Protein AF-A0A1Y5S4L2-F1 (afdb_monomer)

Radius of gyration: 21.43 Å; Cα contacts (8 Å, |Δi|>4): 230; chains: 1; bounding box: 66×27×71 Å

Mean predicted aligned error: 9.21 Å

Sequence (184 aa):
MKKPLRGAPRDKVRDGGRFDPDRAIRTWEQDGIAYFKVAEVSLPVTSSAAALERAARAAGRDVEAEAYYAWDLGAESSTAWWFGWGGFDLEEEIVAHAVRGLKPVREKLAAFDPKDNDVGCDSVEEYLDLLVAAHDTELSAADLKRGFRDWVNALSPEIRHILERDLASWYRRAANTAPDRGGR

Structure (mmCIF, N/CA/C/O backbone):
data_AF-A0A1Y5S4L2-F1
#
_entry.id   AF-A0A1Y5S4L2-F1
#
loop_
_atom_site.group_PDB
_atom_site.id
_atom_site.type_symbol
_atom_site.label_atom_id
_atom_site.label_alt_id
_atom_site.label_comp_id
_atom_site.label_asym_id
_atom_site.label_entity_id
_atom_site.label_seq_id
_atom_site.pdbx_PDB_ins_code
_atom_site.Cartn_x
_atom_site.Cartn_y
_atom_site.Cartn_z
_atom_site.occupancy
_atom_site.B_iso_or_equiv
_atom_site.auth_seq_id
_atom_site.auth_comp_id
_atom_site.auth_asym_id
_atom_site.auth_atom_id
_atom_site.pdbx_PDB_model_num
ATOM 1 N N . MET A 1 1 ? 41.155 15.997 42.388 1.00 46.19 1 MET A N 1
ATOM 2 C CA . MET A 1 1 ? 40.715 14.754 41.713 1.00 46.19 1 MET A CA 1
ATOM 3 C C . MET A 1 1 ? 39.234 14.875 41.366 1.00 46.19 1 MET A C 1
ATOM 5 O O . MET A 1 1 ? 38.423 15.014 42.273 1.00 46.19 1 MET A O 1
ATOM 9 N N . LYS A 1 2 ? 38.888 14.937 40.072 1.00 41.84 2 LYS A N 1
ATOM 10 C CA . LYS A 1 2 ? 37.510 15.116 39.577 1.00 41.84 2 LYS A CA 1
ATOM 11 C C . LYS A 1 2 ? 36.803 13.753 39.516 1.00 41.84 2 LYS A C 1
ATOM 13 O O . LYS A 1 2 ? 37.331 12.832 38.902 1.00 41.84 2 LYS A O 1
ATOM 18 N N . LYS A 1 3 ? 35.636 13.621 40.157 1.00 40.69 3 LYS A N 1
ATOM 19 C CA . LYS A 1 3 ? 34.765 12.436 40.040 1.00 40.69 3 LYS A CA 1
ATOM 20 C C . LYS A 1 3 ? 34.210 12.350 38.607 1.00 40.69 3 LYS A C 1
ATOM 22 O O . LYS A 1 3 ? 33.736 13.375 38.117 1.00 40.69 3 LYS A O 1
ATOM 27 N N . PRO A 1 4 ? 34.226 11.182 37.943 1.00 43.88 4 PRO A N 1
ATOM 28 C CA . PRO A 1 4 ? 33.555 11.030 36.661 1.00 43.88 4 PRO A CA 1
ATOM 29 C C . PRO A 1 4 ? 32.035 11.035 36.869 1.00 43.88 4 PRO A C 1
ATOM 31 O O . PRO A 1 4 ? 31.512 10.423 37.805 1.00 43.88 4 PRO A O 1
ATOM 34 N N . LEU A 1 5 ? 31.341 11.769 36.000 1.00 42.41 5 LEU A N 1
ATOM 35 C CA . LEU A 1 5 ? 29.884 11.818 35.924 1.00 42.41 5 LEU A CA 1
ATOM 36 C C . LEU A 1 5 ? 29.350 10.414 35.615 1.00 42.41 5 LEU A C 1
ATOM 38 O O . LEU A 1 5 ? 29.790 9.769 34.664 1.00 42.41 5 LEU A O 1
ATOM 42 N N . ARG A 1 6 ? 28.409 9.943 36.442 1.00 44.12 6 ARG A N 1
ATOM 43 C CA . ARG A 1 6 ? 27.640 8.720 36.190 1.00 44.12 6 ARG A CA 1
ATOM 44 C C . ARG A 1 6 ? 26.933 8.880 34.847 1.00 44.12 6 ARG A C 1
ATOM 46 O O . ARG A 1 6 ? 26.097 9.768 34.703 1.00 44.12 6 ARG A O 1
ATOM 53 N N . GLY A 1 7 ? 27.296 8.038 33.882 1.00 37.28 7 GLY A N 1
ATOM 54 C CA . GLY A 1 7 ? 26.586 7.936 32.615 1.00 37.28 7 GLY A CA 1
ATOM 55 C C . GLY A 1 7 ? 25.111 7.648 32.873 1.00 37.28 7 GLY A C 1
ATOM 56 O O . GLY A 1 7 ? 24.778 6.801 33.705 1.00 37.28 7 GLY A O 1
ATOM 57 N N . ALA A 1 8 ? 24.246 8.388 32.181 1.00 36.22 8 ALA A N 1
ATOM 58 C CA . ALA A 1 8 ? 22.824 8.098 32.121 1.00 36.22 8 ALA A CA 1
ATOM 59 C C . ALA A 1 8 ? 22.617 6.627 31.712 1.00 36.22 8 ALA A C 1
ATOM 61 O O . ALA A 1 8 ? 23.412 6.101 30.920 1.00 36.22 8 ALA A O 1
ATOM 62 N N . PRO A 1 9 ? 21.588 5.945 32.241 1.00 38.22 9 PRO A N 1
ATOM 63 C CA . PRO A 1 9 ? 21.253 4.609 31.783 1.00 38.22 9 PRO A CA 1
ATOM 64 C C . PRO A 1 9 ? 20.954 4.694 30.285 1.00 38.22 9 PRO A C 1
ATOM 66 O O . PRO A 1 9 ? 19.990 5.323 29.864 1.00 38.22 9 PRO A O 1
ATOM 69 N N . ARG A 1 10 ? 21.832 4.097 29.472 1.00 41.88 10 ARG A N 1
ATOM 70 C CA . ARG A 1 10 ? 21.508 3.771 28.088 1.00 41.88 10 ARG A CA 1
ATOM 71 C C . ARG A 1 10 ? 20.358 2.786 28.173 1.00 41.88 10 ARG A C 1
ATOM 73 O O . ARG A 1 10 ? 20.576 1.645 28.588 1.00 41.88 10 ARG A O 1
ATOM 80 N N . ASP A 1 11 ? 19.158 3.250 27.848 1.00 38.53 11 ASP A N 1
ATOM 81 C CA . ASP A 1 11 ? 18.028 2.369 27.620 1.00 38.53 11 ASP A CA 1
ATOM 82 C C . ASP A 1 11 ? 18.496 1.283 26.662 1.00 38.53 11 ASP A C 1
ATOM 84 O O . ASP A 1 11 ? 18.944 1.538 25.541 1.00 38.53 11 ASP A O 1
ATOM 88 N N . LYS A 1 12 ? 18.494 0.053 27.170 1.00 37.62 12 LYS A N 1
ATOM 89 C CA . LYS A 1 12 ? 18.729 -1.127 26.360 1.00 37.62 12 LYS A CA 1
ATOM 90 C C . LYS A 1 12 ? 17.569 -1.170 25.379 1.00 37.62 12 LYS A C 1
ATOM 92 O O . LYS A 1 12 ? 16.475 -1.587 25.754 1.00 37.62 12 LYS A O 1
ATOM 97 N N . VAL A 1 13 ? 17.815 -0.706 24.156 1.00 41.62 13 VAL A N 1
ATOM 98 C CA . VAL A 1 13 ? 16.984 -0.992 22.988 1.00 41.62 13 VAL A CA 1
ATOM 99 C C . VAL A 1 13 ? 16.831 -2.508 22.980 1.00 41.62 13 VAL A C 1
ATOM 101 O O . VAL A 1 13 ? 17.786 -3.237 22.715 1.00 41.62 13 VAL A O 1
ATOM 104 N N . ARG A 1 14 ? 15.673 -2.984 23.450 1.00 44.00 14 ARG A N 1
ATOM 105 C CA . ARG A 1 14 ? 15.331 -4.401 23.423 1.00 44.00 14 ARG A CA 1
ATOM 106 C C . ARG A 1 14 ? 15.427 -4.830 21.971 1.00 44.00 14 ARG A C 1
ATOM 108 O O . ARG A 1 14 ? 14.897 -4.153 21.096 1.00 44.00 14 ARG A O 1
ATOM 115 N N . ASP A 1 15 ? 16.125 -5.931 21.767 1.00 43.47 15 ASP A N 1
ATOM 116 C CA . ASP A 1 15 ? 16.366 -6.552 20.478 1.00 43.47 15 ASP A CA 1
ATOM 117 C C . ASP A 1 15 ? 15.030 -6.800 19.754 1.00 43.47 15 ASP A C 1
ATOM 119 O O . ASP A 1 15 ? 14.279 -7.721 20.072 1.00 43.47 15 ASP A O 1
ATOM 123 N N . GLY A 1 16 ? 14.672 -5.855 18.883 1.00 44.97 16 GLY A N 1
ATOM 124 C CA . GLY A 1 16 ? 14.476 -6.120 17.466 1.00 44.97 16 GLY A CA 1
ATOM 125 C C . GLY A 1 16 ? 13.492 -7.225 17.115 1.00 44.97 16 GLY A C 1
ATOM 126 O O . GLY A 1 16 ? 13.836 -8.110 16.336 1.00 44.97 16 GLY A O 1
ATOM 127 N N . GLY A 1 17 ? 12.256 -7.167 17.616 1.00 55.75 17 GLY A N 1
ATOM 128 C CA . GLY A 1 17 ? 11.158 -7.831 16.917 1.00 55.75 17 GLY A CA 1
ATOM 129 C C . GLY A 1 17 ? 11.083 -7.237 15.513 1.00 55.75 17 GLY A C 1
ATOM 130 O O . GLY A 1 17 ? 10.535 -6.151 15.353 1.00 55.75 17 GLY A O 1
ATOM 131 N N . ARG A 1 18 ? 11.723 -7.890 14.534 1.00 70.69 18 ARG A N 1
ATOM 132 C CA . ARG A 1 18 ? 11.801 -7.410 13.153 1.00 70.69 18 ARG A CA 1
ATOM 133 C C . ARG A 1 18 ? 10.380 -7.129 12.688 1.00 70.69 18 ARG A C 1
ATOM 135 O O . ARG A 1 18 ? 9.536 -8.023 12.743 1.00 70.69 18 ARG A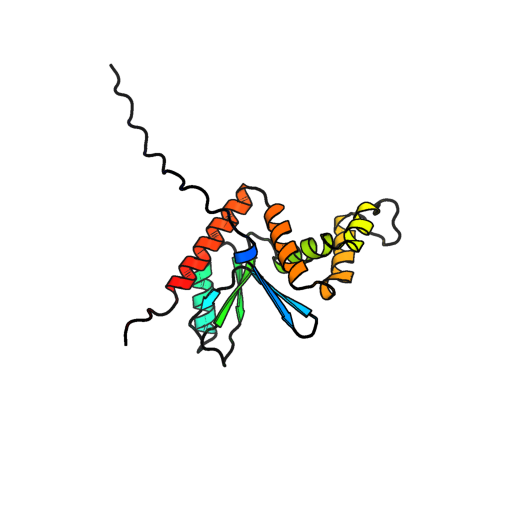 O 1
ATOM 142 N N . PHE A 1 19 ? 10.128 -5.891 12.282 1.00 82.94 19 PHE A N 1
ATOM 143 C CA . PHE A 1 19 ? 8.866 -5.520 11.671 1.00 82.94 19 PHE A CA 1
ATOM 144 C C . PHE A 1 19 ? 8.541 -6.487 10.537 1.00 82.94 19 PHE A C 1
ATOM 146 O O . PHE A 1 19 ? 9.390 -6.769 9.687 1.00 82.94 19 PHE A O 1
ATOM 153 N N . ASP A 1 20 ? 7.324 -7.020 10.576 1.00 88.56 20 ASP A N 1
ATOM 154 C CA . ASP A 1 20 ? 6.799 -7.920 9.564 1.00 88.56 20 ASP A CA 1
ATOM 155 C C . ASP A 1 20 ? 5.693 -7.191 8.787 1.00 88.56 20 ASP A C 1
ATOM 157 O O . ASP A 1 20 ? 4.575 -7.065 9.305 1.00 88.56 20 ASP A O 1
ATOM 161 N N . PRO A 1 21 ? 5.983 -6.702 7.565 1.00 91.06 21 PRO A N 1
ATOM 162 C CA . PRO A 1 21 ? 5.003 -6.017 6.726 1.00 91.06 21 PRO A CA 1
ATOM 163 C C . PRO A 1 21 ? 3.761 -6.872 6.473 1.00 91.06 21 PRO A C 1
ATOM 165 O O . PRO A 1 21 ? 2.652 -6.352 6.394 1.00 91.06 21 PRO A O 1
ATOM 168 N N . ASP A 1 22 ? 3.907 -8.198 6.439 1.00 92.38 22 ASP A N 1
ATOM 169 C CA . ASP A 1 22 ? 2.797 -9.109 6.178 1.00 92.38 22 ASP A CA 1
ATOM 170 C C . ASP A 1 22 ? 1.724 -9.079 7.271 1.00 92.38 22 ASP A C 1
ATOM 172 O O . ASP A 1 22 ? 0.596 -9.503 7.018 1.00 92.38 22 ASP A O 1
ATOM 176 N N . ARG A 1 23 ? 2.058 -8.595 8.473 1.00 93.12 23 ARG A N 1
ATOM 177 C CA . ARG A 1 23 ? 1.099 -8.391 9.567 1.00 93.12 23 ARG A CA 1
ATOM 178 C C . ARG A 1 23 ? 0.401 -7.040 9.506 1.00 93.12 23 ARG A C 1
ATOM 180 O O . ARG A 1 23 ? -0.594 -6.859 10.199 1.00 93.12 23 ARG A O 1
ATOM 187 N N . ALA A 1 24 ? 0.943 -6.094 8.743 1.00 95.00 24 ALA A N 1
ATOM 188 C CA . ALA A 1 24 ? 0.404 -4.748 8.616 1.00 95.00 24 ALA A CA 1
ATOM 189 C C . ALA A 1 24 ? -0.514 -4.577 7.403 1.00 95.00 24 ALA A C 1
ATOM 191 O O . ALA A 1 24 ? -1.155 -3.539 7.294 1.00 95.00 24 ALA A O 1
ATOM 192 N N . ILE A 1 25 ? -0.626 -5.583 6.535 1.00 96.88 25 ILE A N 1
ATOM 193 C CA . ILE A 1 25 ? -1.558 -5.576 5.411 1.00 96.88 25 ILE A CA 1
ATOM 194 C C . ILE A 1 25 ? -2.429 -6.829 5.416 1.00 96.88 25 ILE A C 1
ATOM 196 O O . ILE A 1 25 ? -1.950 -7.953 5.581 1.00 96.88 25 ILE A O 1
ATOM 200 N N . ARG A 1 26 ? -3.722 -6.630 5.185 1.00 96.94 26 ARG A N 1
ATOM 201 C CA . ARG A 1 26 ? -4.656 -7.696 4.835 1.00 96.94 26 ARG A CA 1
ATOM 202 C C . ARG A 1 26 ? -5.004 -7.553 3.365 1.00 96.94 26 ARG A C 1
ATOM 204 O O . ARG A 1 26 ? -5.411 -6.474 2.957 1.00 96.94 26 ARG A O 1
ATOM 211 N N . THR A 1 27 ? -4.895 -8.634 2.604 1.00 97.19 27 THR A N 1
ATOM 212 C CA . THR A 1 27 ? -5.337 -8.699 1.208 1.00 97.19 27 THR A CA 1
ATOM 213 C C . THR A 1 27 ? -6.381 -9.804 1.050 1.00 97.19 27 THR A C 1
ATOM 215 O O . THR A 1 27 ? -6.389 -10.767 1.825 1.00 97.19 27 THR A O 1
ATOM 218 N N . TRP A 1 28 ? -7.304 -9.650 0.106 1.00 97.25 28 TRP A N 1
ATOM 219 C CA . TRP A 1 28 ? -8.298 -10.668 -0.252 1.00 97.25 28 TRP A CA 1
ATOM 220 C C . TRP A 1 28 ? -8.759 -10.474 -1.695 1.00 97.25 28 TRP A C 1
ATOM 222 O O . TRP A 1 28 ? -8.474 -9.448 -2.303 1.00 97.25 28 TRP A O 1
ATOM 232 N N . GLU A 1 29 ? -9.471 -11.459 -2.234 1.00 96.44 29 GLU A N 1
ATOM 233 C CA . GLU A 1 29 ? -10.083 -11.380 -3.560 1.00 96.44 29 GLU A CA 1
ATOM 234 C C . GLU A 1 29 ? -11.595 -11.501 -3.423 1.00 96.44 29 GLU A C 1
ATOM 236 O O . GLU A 1 29 ? -12.097 -12.290 -2.617 1.00 96.44 29 GLU A O 1
ATOM 241 N N . GLN A 1 30 ? -12.317 -10.705 -4.201 1.00 94.88 30 GLN A N 1
ATOM 242 C CA . GLN A 1 30 ? -13.766 -10.747 -4.288 1.00 94.88 30 GLN A CA 1
ATOM 243 C C . GLN A 1 30 ? -14.1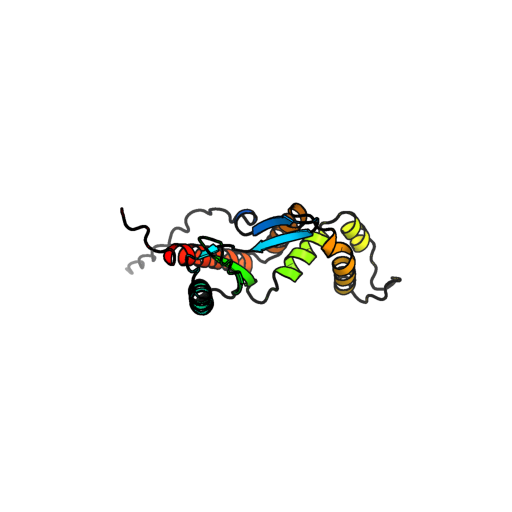75 -10.418 -5.723 1.00 94.88 30 GLN A C 1
ATOM 245 O O . GLN A 1 30 ? -13.707 -9.440 -6.293 1.00 94.88 30 GLN A O 1
ATOM 250 N N . ASP A 1 31 ? -15.017 -11.266 -6.315 1.00 93.62 31 ASP A N 1
ATOM 251 C CA . ASP A 1 31 ? -15.529 -11.094 -7.682 1.00 93.62 31 ASP A CA 1
ATOM 252 C C . ASP A 1 31 ? -14.428 -10.891 -8.746 1.00 93.62 31 ASP A C 1
ATOM 254 O O . ASP A 1 31 ? -14.610 -10.186 -9.733 1.00 93.62 31 ASP A O 1
ATOM 258 N N . GLY A 1 32 ? -13.271 -11.534 -8.545 1.00 91.00 32 GLY A N 1
ATOM 259 C CA . GLY A 1 32 ? -12.114 -11.440 -9.443 1.00 91.00 32 GLY A CA 1
ATOM 260 C C . GLY A 1 32 ? -11.276 -10.169 -9.279 1.00 91.00 32 GLY A C 1
ATOM 261 O O . GLY A 1 32 ? -10.323 -9.991 -10.026 1.00 91.00 32 GLY A O 1
ATOM 262 N N . ILE A 1 33 ? -11.603 -9.316 -8.307 1.00 92.75 33 ILE A N 1
ATOM 263 C CA . ILE A 1 33 ? -10.864 -8.097 -7.980 1.00 92.75 33 ILE A CA 1
ATOM 264 C C . ILE A 1 33 ? -10.107 -8.325 -6.672 1.00 92.75 33 ILE A C 1
ATOM 266 O O . ILE A 1 33 ? -10.662 -8.846 -5.697 1.00 92.75 33 ILE A O 1
ATOM 270 N N . ALA A 1 34 ? -8.832 -7.947 -6.643 1.00 96.19 34 ALA A N 1
ATOM 271 C CA . ALA A 1 34 ? -8.043 -7.977 -5.426 1.00 96.19 34 ALA A CA 1
ATOM 272 C C . ALA A 1 34 ? -8.196 -6.675 -4.635 1.00 96.19 34 ALA A C 1
ATOM 274 O O . ALA A 1 34 ? -8.183 -5.576 -5.181 1.00 96.19 34 ALA A O 1
ATOM 275 N N . TYR A 1 35 ? -8.305 -6.815 -3.320 1.00 95.50 35 TYR A N 1
ATOM 276 C CA . TYR A 1 35 ? -8.491 -5.722 -2.379 1.00 95.50 35 TYR A CA 1
ATOM 277 C C . TYR A 1 35 ? -7.474 -5.817 -1.253 1.00 95.50 35 TYR A C 1
ATOM 279 O O . TYR A 1 35 ? -6.934 -6.892 -0.956 1.00 95.50 35 TYR A O 1
ATOM 287 N N . PHE A 1 36 ? -7.258 -4.699 -0.564 1.00 96.31 36 PHE A N 1
ATOM 288 C CA . PHE A 1 36 ? -6.417 -4.679 0.617 1.00 96.31 36 PHE A CA 1
ATOM 289 C C . PHE A 1 36 ? -6.815 -3.611 1.638 1.00 96.31 36 PHE A C 1
ATOM 291 O O . PHE A 1 36 ? -7.560 -2.679 1.355 1.00 96.31 36 PHE A O 1
ATOM 298 N N . LYS A 1 37 ? -6.305 -3.776 2.860 1.00 95.94 37 LYS A N 1
ATOM 299 C CA . LYS A 1 37 ? -6.351 -2.790 3.943 1.00 95.94 37 LYS A CA 1
ATOM 300 C C . LYS A 1 37 ? -5.010 -2.764 4.657 1.00 95.94 37 LYS A C 1
ATOM 302 O O . LYS A 1 37 ? -4.501 -3.818 5.048 1.00 95.94 37 LYS A O 1
ATOM 307 N N . VAL A 1 38 ? -4.474 -1.569 4.879 1.00 95.31 38 VAL A N 1
ATOM 308 C CA . VAL A 1 38 ? -3.236 -1.358 5.641 1.00 95.31 38 VAL A CA 1
ATOM 309 C C . VAL A 1 38 ? -3.574 -0.941 7.064 1.00 95.31 38 VAL A C 1
ATOM 311 O O . VAL A 1 38 ? -4.418 -0.082 7.286 1.00 95.31 38 VAL A O 1
ATOM 314 N N . ALA A 1 39 ? -2.909 -1.536 8.045 1.00 93.19 39 ALA A N 1
ATOM 315 C CA . ALA A 1 39 ? -3.113 -1.256 9.459 1.00 93.19 39 ALA A CA 1
ATOM 316 C C . ALA A 1 39 ? -4.566 -1.463 9.931 1.00 93.19 39 ALA A C 1
ATOM 318 O O . ALA A 1 39 ? -5.078 -0.689 10.737 1.00 93.19 39 ALA A O 1
ATOM 319 N N . GLU A 1 40 ? -5.256 -2.496 9.437 1.00 93.25 40 GLU A N 1
ATOM 320 C CA . GLU A 1 40 ? -6.650 -2.752 9.825 1.00 93.25 40 GLU A CA 1
ATOM 321 C C . GLU A 1 40 ? -6.781 -2.968 11.344 1.00 93.25 40 GLU A C 1
ATOM 323 O O . GLU A 1 40 ? -6.086 -3.790 11.945 1.00 93.25 40 GLU A O 1
ATOM 328 N N . VAL A 1 41 ? -7.716 -2.245 11.963 1.00 89.19 41 VAL A N 1
ATOM 329 C CA . VAL A 1 41 ? -8.134 -2.42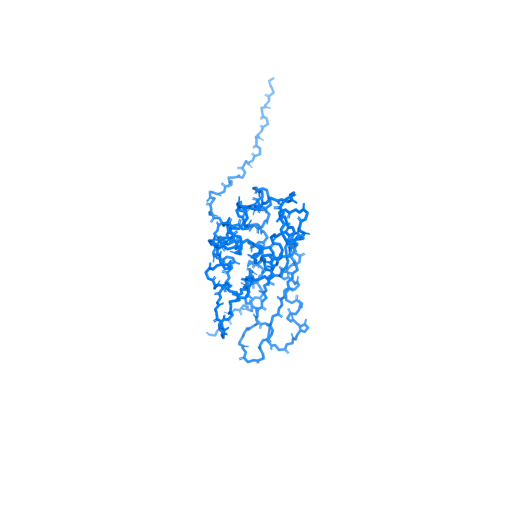9 13.355 1.00 89.19 41 VAL A CA 1
ATOM 330 C C . VAL A 1 41 ? -9.642 -2.571 13.456 1.00 89.19 41 VAL A C 1
ATOM 332 O O . VAL A 1 41 ? -10.400 -1.957 12.703 1.00 89.19 41 VAL A O 1
ATOM 335 N N . SER A 1 42 ? -10.087 -3.358 14.432 1.00 86.31 42 SER A N 1
ATOM 336 C CA . SER A 1 42 ? -11.498 -3.447 14.799 1.00 86.31 42 SER A CA 1
ATOM 337 C C . SER A 1 42 ? -11.849 -2.377 15.827 1.00 86.31 42 SER A C 1
ATOM 339 O O . SER A 1 42 ? -11.139 -2.196 16.815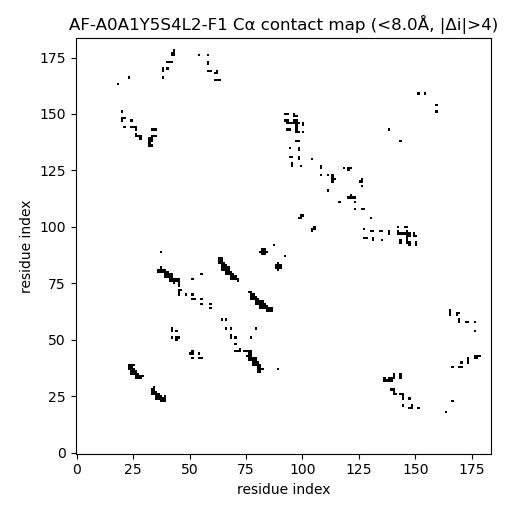 1.00 86.31 42 SER A O 1
ATOM 341 N N . LEU A 1 43 ? -12.973 -1.701 15.615 1.00 80.69 43 LEU A N 1
ATOM 342 C CA . LEU A 1 43 ? -13.530 -0.705 16.517 1.00 80.69 43 LEU A CA 1
ATOM 343 C C . LEU A 1 43 ? -14.901 -1.187 17.013 1.00 80.69 43 LEU A C 1
ATOM 345 O O . LEU A 1 43 ? -15.721 -1.644 16.219 1.00 80.69 43 LEU A O 1
ATOM 349 N N . PRO A 1 44 ? -15.202 -1.057 18.311 1.00 73.12 44 PRO A N 1
ATOM 350 C CA . PRO A 1 44 ? -16.431 -1.591 18.911 1.00 73.12 44 PRO A CA 1
ATOM 351 C C . PRO A 1 44 ? -17.679 -0.739 18.643 1.00 73.12 44 PRO A C 1
ATOM 353 O O . PRO A 1 44 ? -18.746 -0.997 19.191 1.00 73.12 44 PRO A O 1
ATOM 356 N N . VAL A 1 45 ? -17.542 0.335 17.867 1.00 68.62 45 VAL A N 1
ATOM 357 C CA . VAL A 1 45 ? -18.616 1.294 17.631 1.00 68.62 45 VAL A CA 1
ATOM 358 C C . VAL A 1 45 ? -19.392 0.879 16.389 1.00 68.62 45 VAL A C 1
ATOM 360 O O . VAL A 1 45 ? -18.875 0.978 15.280 1.00 68.62 45 VAL A O 1
ATOM 363 N N . THR A 1 46 ? -20.635 0.445 16.579 1.00 64.75 46 THR A N 1
ATOM 364 C CA . THR A 1 46 ? -21.503 -0.075 15.506 1.00 64.75 46 THR A CA 1
ATOM 365 C C . THR A 1 46 ? -22.838 0.658 15.385 1.00 64.75 46 THR A C 1
ATOM 367 O O . THR A 1 46 ? -23.640 0.332 14.520 1.00 64.75 46 THR A O 1
ATOM 370 N N . SER A 1 47 ? -23.105 1.660 16.228 1.00 67.88 47 SER A N 1
ATOM 371 C CA . SER A 1 47 ? -24.429 2.295 16.341 1.00 67.88 47 SER A CA 1
ATOM 372 C C . SER A 1 47 ? -24.490 3.751 15.871 1.00 67.88 47 SER A C 1
ATOM 374 O O . SER A 1 47 ? -25.571 4.336 15.820 1.00 67.88 47 SER A O 1
ATOM 376 N N . SER A 1 48 ? -23.352 4.373 15.545 1.00 73.31 48 SER A N 1
ATOM 377 C CA . SER A 1 48 ? -23.302 5.773 15.113 1.00 73.31 48 SER A CA 1
ATOM 378 C C . SER A 1 48 ? -22.045 6.071 14.301 1.00 73.31 48 SER A C 1
ATOM 380 O O . SER A 1 48 ? -20.933 5.977 14.823 1.00 73.31 48 SER A O 1
ATOM 382 N N . ALA A 1 49 ? -22.228 6.535 13.061 1.00 71.00 49 ALA A N 1
ATOM 383 C CA . ALA A 1 49 ? -21.139 7.000 12.199 1.00 71.00 49 ALA A CA 1
ATOM 384 C C . ALA A 1 49 ? -20.293 8.103 12.867 1.00 71.00 49 ALA A C 1
ATOM 386 O O . ALA A 1 49 ? -19.069 8.039 12.856 1.00 71.00 49 ALA A O 1
ATOM 387 N N . ALA A 1 50 ? -20.931 9.058 13.555 1.00 76.50 50 ALA A N 1
ATOM 388 C CA . ALA A 1 50 ? -20.224 10.124 14.267 1.00 76.50 50 ALA A CA 1
ATOM 389 C C . ALA A 1 50 ? -19.383 9.600 15.446 1.00 76.50 50 ALA A C 1
ATOM 391 O O . ALA A 1 50 ? -18.337 10.160 15.772 1.00 76.50 50 ALA A O 1
ATOM 392 N N . ALA A 1 51 ? -19.829 8.538 16.123 1.00 74.62 51 ALA A N 1
ATOM 393 C CA . ALA A 1 51 ? -19.039 7.904 17.175 1.00 74.62 51 ALA A CA 1
ATOM 394 C C . ALA A 1 51 ? -17.883 7.072 16.598 1.00 74.62 51 ALA A C 1
ATOM 396 O O . ALA A 1 51 ? -16.802 7.065 17.188 1.00 74.62 51 ALA A O 1
ATOM 397 N N . LEU A 1 52 ? -18.089 6.425 15.446 1.00 70.19 52 LEU A N 1
ATOM 398 C CA . LEU A 1 52 ? -17.055 5.675 14.737 1.00 70.19 52 LEU A CA 1
ATOM 399 C C . LEU A 1 52 ? -15.946 6.604 14.236 1.00 70.19 52 LEU A C 1
ATOM 401 O O . LEU A 1 52 ? -14.775 6.339 14.492 1.00 70.19 52 LEU A O 1
ATOM 405 N N . GLU A 1 53 ? -16.310 7.731 13.622 1.00 73.25 53 GLU A N 1
ATOM 406 C CA . GLU A 1 53 ? -15.349 8.741 13.177 1.00 73.25 53 GLU A CA 1
ATOM 407 C C . GLU A 1 53 ? -14.514 9.261 14.355 1.00 73.25 53 GLU A C 1
ATOM 409 O O . GLU A 1 53 ? -13.288 9.323 14.276 1.00 73.25 53 GLU A O 1
ATOM 414 N N . ARG A 1 54 ? -15.148 9.574 15.496 1.00 78.50 54 ARG A N 1
ATOM 415 C CA . ARG A 1 54 ? -14.413 9.986 16.704 1.00 78.50 54 ARG A CA 1
ATOM 416 C C . ARG A 1 54 ? -13.464 8.902 17.206 1.00 78.50 54 ARG A C 1
ATOM 418 O O . ARG A 1 54 ? -12.357 9.234 17.619 1.00 78.50 54 ARG A O 1
ATOM 425 N N . ALA A 1 55 ? -13.875 7.634 17.185 1.00 72.69 55 ALA A N 1
ATOM 426 C CA . ALA A 1 55 ? -13.031 6.521 17.611 1.00 72.69 55 ALA A CA 1
ATOM 427 C C . ALA A 1 55 ? -11.830 6.323 16.669 1.00 72.69 55 ALA A C 1
ATOM 429 O O . ALA A 1 55 ? -10.705 6.176 17.148 1.00 72.69 55 ALA A O 1
ATOM 430 N N . ALA A 1 56 ? -12.045 6.401 15.353 1.00 71.31 56 ALA A N 1
ATOM 431 C CA . ALA A 1 56 ? -10.985 6.334 14.349 1.00 71.31 56 ALA A CA 1
ATOM 432 C C . ALA A 1 56 ? -10.001 7.511 14.491 1.00 71.31 56 ALA A C 1
ATOM 434 O O . ALA A 1 56 ? -8.792 7.303 14.586 1.00 71.31 56 ALA A O 1
ATOM 435 N N . ARG A 1 57 ? -10.507 8.745 14.631 1.00 74.56 57 ARG A N 1
ATOM 436 C CA . ARG A 1 57 ?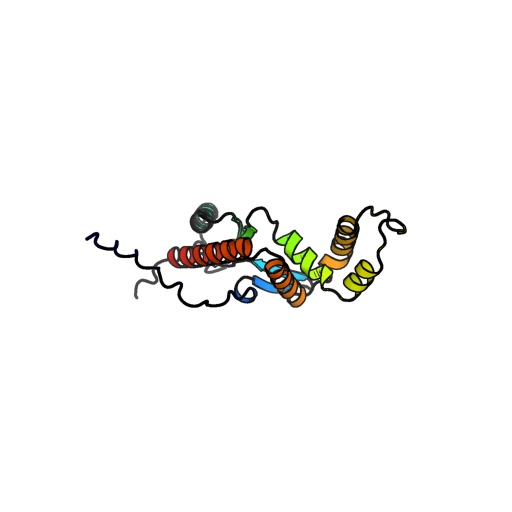 -9.675 9.936 14.882 1.00 74.56 57 ARG A CA 1
ATOM 437 C C . ARG A 1 57 ? -8.907 9.845 16.200 1.00 74.56 57 ARG A C 1
ATOM 439 O O . ARG A 1 57 ? -7.756 10.261 16.265 1.00 74.56 57 ARG A O 1
ATOM 446 N N . ALA A 1 58 ? -9.509 9.295 17.255 1.00 75.19 58 ALA A N 1
ATOM 447 C CA . ALA A 1 58 ? -8.829 9.102 18.535 1.00 75.19 58 ALA A CA 1
ATOM 448 C C . ALA A 1 58 ? -7.690 8.073 18.434 1.00 75.19 58 ALA A C 1
ATOM 450 O O . ALA A 1 58 ? -6.625 8.284 19.021 1.00 75.19 58 ALA A O 1
ATOM 451 N N . ALA A 1 59 ? -7.889 6.996 17.668 1.00 68.38 59 ALA A N 1
ATOM 452 C CA . ALA A 1 59 ? -6.840 6.023 17.376 1.00 68.38 59 ALA A CA 1
ATOM 453 C C . ALA A 1 59 ? -5.693 6.647 16.556 1.00 68.38 59 ALA A C 1
ATOM 455 O O . ALA A 1 59 ? -4.529 6.353 16.827 1.00 68.38 59 ALA A O 1
ATOM 456 N N . GLY A 1 60 ? -6.015 7.563 15.633 1.00 66.38 60 GLY A N 1
ATOM 457 C CA . GLY A 1 60 ? -5.066 8.227 14.726 1.00 66.38 60 GLY A CA 1
ATOM 458 C C . GLY A 1 60 ? -4.448 9.528 15.238 1.00 66.38 60 GLY A C 1
ATOM 459 O O . GLY A 1 60 ? -3.626 10.109 14.548 1.00 66.38 60 GLY A O 1
ATOM 460 N N . ARG A 1 61 ? -4.804 9.993 16.444 1.00 67.31 61 ARG A N 1
ATOM 461 C CA . ARG A 1 61 ? -4.466 11.341 16.950 1.00 67.31 61 ARG A CA 1
ATOM 462 C C . ARG A 1 61 ? -2.978 11.714 16.879 1.00 67.31 61 ARG A C 1
ATOM 464 O O . ARG A 1 61 ? -2.672 12.891 16.740 1.00 67.31 61 ARG A O 1
ATOM 471 N N . ASP A 1 62 ? -2.093 10.730 17.004 1.00 67.25 62 ASP A N 1
ATOM 472 C CA . ASP A 1 62 ? -0.637 10.924 17.031 1.00 67.25 62 ASP A CA 1
ATOM 473 C C . ASP A 1 62 ? 0.067 10.142 15.908 1.00 67.25 62 ASP A C 1
ATOM 475 O O . ASP A 1 62 ? 1.224 9.753 16.055 1.00 67.25 62 ASP A O 1
ATOM 479 N N . VAL A 1 63 ? -0.658 9.834 14.831 1.00 65.94 63 VAL A N 1
ATOM 480 C CA . VAL A 1 63 ? -0.130 9.178 13.635 1.00 65.94 63 VAL A CA 1
ATOM 481 C C . VAL A 1 63 ? -0.324 10.132 12.465 1.00 65.94 63 VAL A C 1
ATOM 483 O O . VAL A 1 63 ? -1.406 10.694 12.304 1.00 65.94 63 VAL A O 1
ATOM 486 N N . GLU A 1 64 ? 0.699 10.297 11.632 1.00 62.50 64 GLU A N 1
ATOM 487 C CA . GLU A 1 64 ? 0.598 11.057 10.380 1.00 62.50 64 GLU A CA 1
ATOM 488 C C . GLU A 1 64 ? -0.118 10.226 9.302 1.00 62.50 64 GLU A C 1
ATOM 490 O O . GLU A 1 64 ? 0.411 10.022 8.219 1.00 62.50 64 GLU A O 1
ATOM 495 N N . ALA A 1 65 ? -1.296 9.675 9.605 1.00 60.44 65 ALA A N 1
ATOM 496 C CA . ALA A 1 65 ? -2.068 8.856 8.675 1.00 60.44 65 ALA A CA 1
ATOM 497 C C . ALA A 1 65 ? -3.434 9.472 8.389 1.00 60.44 65 ALA A C 1
ATOM 499 O O . ALA A 1 65 ? -4.158 9.884 9.301 1.00 60.44 65 ALA A O 1
ATOM 500 N N . GLU A 1 66 ? -3.810 9.446 7.116 1.00 69.06 66 GLU A N 1
ATOM 501 C CA . GLU A 1 66 ? -5.195 9.593 6.696 1.00 69.06 66 GLU A CA 1
ATOM 502 C C . GLU A 1 66 ? -5.859 8.219 6.787 1.00 69.06 66 GLU A C 1
ATOM 504 O O . GLU A 1 66 ? -5.323 7.226 6.296 1.00 69.06 66 GLU A O 1
ATOM 509 N N . ALA A 1 67 ? -7.004 8.127 7.463 1.00 68.06 67 ALA A N 1
ATOM 510 C CA . ALA A 1 67 ? -7.656 6.851 7.746 1.00 68.06 67 ALA A CA 1
ATOM 511 C C . ALA A 1 67 ? -9.059 6.794 7.141 1.00 68.06 67 ALA A C 1
ATOM 513 O O . ALA A 1 67 ? -9.862 7.710 7.335 1.00 68.06 67 ALA A O 1
ATOM 514 N N . TYR A 1 68 ? -9.375 5.670 6.499 1.00 68.38 68 TYR A N 1
ATOM 515 C CA . TYR A 1 68 ? -10.744 5.304 6.160 1.00 68.38 68 TYR A CA 1
ATOM 516 C C . TYR A 1 68 ? -11.371 4.455 7.264 1.00 68.38 68 TYR A C 1
ATOM 518 O O . TYR A 1 68 ? -10.702 3.773 8.046 1.00 68.38 68 TYR A O 1
ATOM 526 N N . TYR A 1 69 ? -12.697 4.500 7.326 1.00 61.50 69 TYR A N 1
ATOM 527 C CA . TYR A 1 69 ? -13.500 3.671 8.208 1.00 61.50 69 TYR A CA 1
ATOM 528 C C . TYR A 1 69 ? -14.695 3.131 7.430 1.00 61.50 69 TYR A C 1
ATOM 530 O O . TYR A 1 69 ? -15.391 3.881 6.748 1.00 61.50 69 TYR A O 1
ATOM 538 N N . ALA A 1 70 ? -14.946 1.829 7.553 1.00 59.94 70 ALA A N 1
ATOM 539 C CA . ALA A 1 70 ? -16.183 1.226 7.077 1.00 59.94 70 ALA A CA 1
ATOM 540 C C . ALA A 1 70 ? -17.040 0.811 8.261 1.00 59.94 70 ALA A C 1
ATOM 542 O O . ALA A 1 70 ? -16.587 0.135 9.193 1.00 59.94 70 ALA A O 1
ATOM 543 N N . TRP A 1 71 ? -18.299 1.221 8.173 1.00 49.00 71 TRP A N 1
ATOM 544 C CA . TRP A 1 71 ? -19.358 0.807 9.066 1.00 49.00 71 TRP A CA 1
ATOM 545 C C . TRP A 1 71 ? -20.215 -0.235 8.356 1.00 49.00 71 TRP A C 1
ATOM 547 O O . TRP A 1 71 ? -20.823 0.066 7.330 1.00 49.00 71 TRP A O 1
ATOM 557 N N . ASP A 1 72 ? -20.271 -1.442 8.910 1.00 57.25 72 ASP A N 1
ATOM 558 C CA . ASP A 1 72 ? -21.274 -2.433 8.537 1.00 57.25 72 ASP A CA 1
ATOM 559 C C . ASP A 1 72 ? -22.341 -2.477 9.638 1.00 57.25 72 ASP A C 1
ATOM 561 O O . ASP A 1 72 ? -22.056 -2.822 10.787 1.00 57.25 72 ASP A O 1
ATOM 565 N N . LEU A 1 73 ? -23.571 -2.094 9.285 1.00 50.84 73 LEU A N 1
ATOM 566 C CA . LEU A 1 73 ? -24.733 -2.088 10.179 1.00 50.84 73 LEU A CA 1
ATOM 567 C C . LEU A 1 73 ? -25.109 -3.493 10.684 1.00 50.84 73 LEU A C 1
ATOM 569 O O . LEU A 1 73 ? -25.826 -3.600 11.677 1.00 50.84 73 LEU A O 1
ATOM 573 N N . GLY A 1 74 ? -24.653 -4.552 10.008 1.00 56.69 74 GLY A N 1
ATOM 574 C CA . GLY A 1 74 ? -24.895 -5.945 10.381 1.00 56.69 74 GLY A CA 1
ATOM 575 C C . GLY A 1 74 ? -23.784 -6.597 11.208 1.00 56.69 74 GLY A C 1
ATOM 576 O O . GLY A 1 74 ? -23.972 -7.725 11.665 1.00 56.69 74 GLY A O 1
ATOM 577 N N . ALA A 1 75 ? -22.643 -5.929 11.412 1.00 64.31 75 ALA A N 1
ATOM 578 C CA . ALA A 1 75 ? -21.479 -6.504 12.084 1.00 64.31 75 ALA A CA 1
ATOM 579 C C . ALA A 1 75 ? -21.381 -6.103 13.567 1.00 64.31 75 ALA A C 1
ATOM 581 O O . ALA A 1 75 ? -21.751 -5.001 13.970 1.00 64.31 75 ALA A O 1
ATOM 582 N N . GLU A 1 76 ? -20.815 -6.991 14.394 1.00 68.25 76 GLU A N 1
ATOM 583 C CA . GLU A 1 76 ? -20.553 -6.726 15.821 1.00 68.25 76 GLU A CA 1
ATOM 584 C C . GLU A 1 76 ? -19.425 -5.703 16.053 1.00 68.25 76 GLU A C 1
ATOM 586 O O . GLU A 1 76 ? -19.264 -5.188 17.162 1.00 68.25 76 GLU A O 1
ATOM 591 N N . SER A 1 77 ? -18.646 -5.387 15.016 1.00 72.06 77 SER A N 1
ATOM 592 C CA . SER A 1 77 ? -17.583 -4.386 15.045 1.00 72.06 77 SER A CA 1
ATOM 593 C C . SER A 1 77 ? -17.450 -3.668 13.702 1.00 72.06 77 SER A C 1
ATOM 595 O O . SER A 1 77 ? -17.757 -4.211 12.644 1.00 72.06 77 SER A O 1
ATOM 597 N N . SER A 1 78 ? -16.961 -2.432 13.755 1.00 81.94 78 SER A N 1
ATOM 598 C CA . SER A 1 78 ? -16.543 -1.669 12.576 1.00 81.94 78 SER A CA 1
ATOM 599 C C . SER A 1 78 ? -15.046 -1.853 12.336 1.00 81.94 78 SER A C 1
ATOM 601 O O . SER A 1 78 ? -14.314 -2.283 13.233 1.00 81.94 78 SER A O 1
ATOM 603 N N . THR A 1 79 ? -14.559 -1.490 11.149 1.00 86.06 79 THR A N 1
ATOM 604 C CA . THR A 1 79 ? -13.117 -1.521 10.847 1.00 86.06 79 THR A CA 1
ATOM 605 C C . THR A 1 79 ? -12.612 -0.147 10.437 1.00 86.06 79 THR A C 1
ATOM 607 O O . THR A 1 79 ? -13.318 0.607 9.766 1.00 86.06 79 THR A O 1
ATOM 610 N N . ALA A 1 80 ? -11.390 0.177 10.850 1.00 87.12 80 ALA A N 1
ATOM 611 C CA . ALA A 1 80 ? -10.650 1.342 10.382 1.00 87.12 80 ALA A CA 1
ATOM 612 C C . ALA A 1 80 ? -9.276 0.897 9.883 1.00 87.12 80 ALA A C 1
ATOM 614 O O . ALA A 1 80 ? -8.700 -0.053 10.415 1.00 87.12 80 ALA A O 1
ATOM 615 N N . TRP A 1 81 ? -8.769 1.561 8.854 1.00 92.25 81 TRP A N 1
ATOM 616 C CA . TRP A 1 81 ? -7.482 1.257 8.233 1.00 92.25 81 TRP A CA 1
ATOM 617 C C . TRP A 1 81 ? -6.902 2.528 7.612 1.00 92.25 81 TRP A C 1
ATOM 619 O O . TRP A 1 81 ? -7.594 3.539 7.478 1.00 92.25 81 TRP A O 1
ATOM 629 N N . TRP A 1 82 ? -5.620 2.501 7.276 1.00 91.81 82 TRP A N 1
ATOM 630 C CA . TRP A 1 82 ? -4.939 3.648 6.688 1.00 91.81 82 TRP A CA 1
ATOM 631 C C . TRP A 1 82 ? -5.188 3.716 5.185 1.00 91.81 82 TRP A C 1
ATOM 633 O O . TRP A 1 82 ? -5.120 2.699 4.495 1.00 91.81 82 TRP A O 1
ATOM 643 N N . PHE A 1 83 ? -5.466 4.925 4.712 1.00 87.62 83 PHE A N 1
ATOM 644 C CA . PHE A 1 83 ? -5.509 5.283 3.300 1.00 87.62 83 PHE A CA 1
ATOM 645 C C . PHE A 1 83 ? -4.200 5.934 2.861 1.00 87.62 83 PHE A C 1
ATOM 647 O O . PHE A 1 83 ? -3.612 5.535 1.868 1.00 87.62 83 PHE A O 1
ATOM 654 N N . GLY A 1 84 ? -3.705 6.875 3.664 1.00 88.44 84 GLY A N 1
ATOM 655 C CA . GLY A 1 84 ? -2.420 7.528 3.461 1.00 88.44 84 GLY A CA 1
ATOM 656 C C . GLY A 1 84 ? -1.589 7.504 4.736 1.00 88.44 84 GLY A C 1
ATOM 657 O O . GLY A 1 84 ? -2.133 7.404 5.839 1.00 88.44 84 GLY A O 1
ATOM 658 N N . TRP A 1 85 ? -0.270 7.604 4.609 1.00 93.00 85 TRP A N 1
ATOM 659 C CA . TRP A 1 85 ? 0.639 7.721 5.752 1.00 93.00 85 TRP A CA 1
ATOM 660 C C . TRP A 1 85 ? 1.869 8.551 5.388 1.00 93.00 85 TRP A C 1
ATOM 662 O O . TRP A 1 85 ? 2.486 8.305 4.363 1.00 93.00 85 TRP A O 1
ATOM 672 N N . GLY A 1 86 ? 2.242 9.530 6.212 1.00 86.75 86 GLY A N 1
ATOM 673 C CA . GLY A 1 86 ? 3.449 10.344 6.028 1.00 86.75 86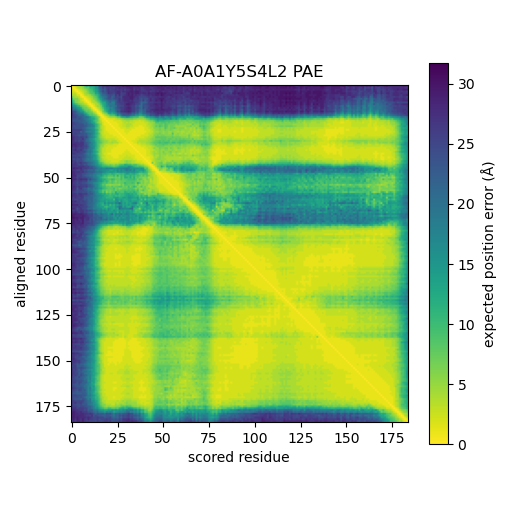 GLY A CA 1
ATOM 674 C C . GLY A 1 86 ? 3.486 11.134 4.713 1.00 86.75 86 GLY A C 1
ATOM 675 O O . GLY A 1 86 ? 4.569 11.433 4.221 1.00 86.75 86 GLY A O 1
ATOM 676 N N . GLY A 1 87 ? 2.320 11.427 4.124 1.00 87.56 87 GLY A N 1
ATOM 677 C CA . GLY A 1 87 ? 2.190 12.049 2.800 1.00 87.56 87 GLY A CA 1
ATOM 678 C C . GLY A 1 87 ? 2.204 11.073 1.617 1.00 87.56 87 GLY A C 1
ATOM 679 O O . GLY A 1 87 ? 2.055 11.522 0.487 1.00 87.56 87 GLY A O 1
ATOM 680 N N . PHE A 1 88 ? 2.355 9.769 1.862 1.00 91.69 88 PHE A N 1
ATOM 681 C CA . PHE A 1 88 ? 2.203 8.726 0.849 1.00 91.69 88 PHE A CA 1
ATOM 682 C C . PHE A 1 88 ? 0.732 8.336 0.699 1.00 91.69 88 PHE A C 1
ATOM 684 O O . PHE A 1 88 ? 0.076 8.044 1.706 1.00 91.69 88 PHE A O 1
ATOM 691 N N . ASP A 1 89 ? 0.245 8.272 -0.538 1.00 93.94 89 ASP A N 1
ATOM 692 C CA . ASP A 1 89 ? -1.007 7.593 -0.873 1.00 93.94 89 ASP A CA 1
ATOM 693 C C . ASP A 1 89 ? -0.736 6.084 -0.915 1.00 93.94 89 ASP A C 1
ATOM 695 O O . ASP A 1 89 ? -0.006 5.592 -1.775 1.00 93.94 89 ASP A O 1
ATOM 699 N N . LEU A 1 90 ? -1.260 5.327 0.053 1.00 94.44 90 LEU A N 1
ATOM 700 C CA . LEU A 1 90 ? -0.942 3.901 0.139 1.00 94.44 90 LEU A CA 1
ATOM 701 C C . LEU A 1 90 ? -1.576 3.111 -1.007 1.00 94.44 90 LEU A C 1
ATOM 703 O O . LEU A 1 90 ? -1.075 2.033 -1.320 1.00 94.44 90 LEU A O 1
ATOM 707 N N . GLU A 1 91 ? -2.656 3.605 -1.613 1.00 94.50 91 GLU A N 1
ATOM 708 C CA . GLU A 1 91 ? -3.270 2.962 -2.769 1.00 94.50 91 GLU A CA 1
ATOM 709 C C . GLU A 1 91 ? -2.355 3.029 -3.978 1.00 94.50 91 GLU A C 1
ATOM 711 O O . GLU A 1 91 ? -1.929 1.984 -4.481 1.00 94.50 91 GLU A O 1
ATOM 716 N N . GLU A 1 92 ? -1.965 4.240 -4.360 1.00 94.75 92 GLU A N 1
ATOM 717 C CA . GLU A 1 92 ? -1.081 4.460 -5.501 1.00 94.75 92 GLU A CA 1
ATOM 718 C C . GLU A 1 92 ? 0.275 3.768 -5.300 1.00 94.75 92 GLU A C 1
ATOM 720 O O . GLU A 1 92 ? 0.735 3.024 -6.169 1.00 94.75 92 GLU A O 1
ATOM 725 N N . GLU A 1 93 ? 0.885 3.918 -4.121 1.00 96.44 93 GLU A N 1
ATOM 726 C CA . GLU A 1 93 ? 2.208 3.361 -3.827 1.00 96.44 93 GLU A CA 1
ATOM 727 C C . GLU A 1 93 ? 2.220 1.824 -3.862 1.00 96.44 93 GLU A C 1
ATOM 729 O O . GLU A 1 93 ? 3.084 1.201 -4.492 1.00 96.44 93 GLU A O 1
ATOM 734 N N . ILE A 1 94 ? 1.253 1.172 -3.206 1.00 97.25 94 ILE A N 1
ATOM 735 C CA . ILE A 1 94 ? 1.206 -0.296 -3.140 1.00 97.25 94 ILE A CA 1
ATOM 736 C C . ILE A 1 94 ? 0.902 -0.882 -4.515 1.00 97.25 94 ILE A C 1
ATOM 738 O O . ILE A 1 94 ? 1.538 -1.870 -4.900 1.00 97.25 94 ILE A O 1
ATOM 742 N N . VAL A 1 95 ? -0.030 -0.282 -5.261 1.00 97.19 95 VAL A N 1
ATOM 743 C CA . VAL A 1 95 ? -0.385 -0.723 -6.614 1.00 97.19 95 VAL A CA 1
ATOM 744 C C . VAL A 1 95 ? 0.802 -0.537 -7.559 1.00 97.19 95 VAL A C 1
ATOM 746 O O . VAL A 1 95 ? 1.181 -1.493 -8.238 1.00 97.19 95 VAL A O 1
ATOM 749 N N . ALA A 1 96 ? 1.471 0.619 -7.543 1.00 97.12 96 ALA A N 1
ATOM 750 C CA . ALA A 1 96 ? 2.646 0.870 -8.377 1.00 97.12 96 ALA A CA 1
ATOM 751 C C . ALA A 1 96 ? 3.769 -0.145 -8.113 1.00 97.12 96 ALA A C 1
ATOM 753 O O . ALA A 1 96 ? 4.337 -0.725 -9.048 1.00 97.12 96 ALA A O 1
ATOM 754 N N . HIS A 1 97 ? 4.060 -0.434 -6.841 1.00 97.88 97 HIS A N 1
ATOM 755 C CA . HIS A 1 97 ? 5.032 -1.462 -6.470 1.00 97.88 97 HIS A CA 1
ATOM 756 C C . HIS A 1 97 ? 4.581 -2.880 -6.866 1.00 97.88 97 HIS A C 1
ATOM 758 O O . HIS A 1 97 ? 5.403 -3.682 -7.326 1.00 97.88 97 HIS A O 1
ATOM 764 N N . ALA A 1 98 ? 3.292 -3.205 -6.733 1.00 97.94 98 ALA A N 1
ATOM 765 C CA . ALA A 1 98 ? 2.744 -4.503 -7.120 1.00 97.94 98 ALA A CA 1
ATOM 766 C C . ALA A 1 98 ? 2.859 -4.741 -8.635 1.00 97.94 98 ALA A C 1
ATOM 768 O O . ALA A 1 98 ? 3.387 -5.788 -9.039 1.00 97.94 98 ALA A O 1
ATOM 769 N N . VAL A 1 99 ? 2.449 -3.752 -9.441 1.00 98.00 99 VAL A N 1
ATOM 770 C CA . VAL A 1 99 ? 2.529 -3.741 -10.912 1.00 98.00 99 VAL A CA 1
ATOM 771 C C . VAL A 1 99 ? 3.979 -3.851 -11.365 1.00 98.00 99 VAL A C 1
ATOM 773 O O . VAL A 1 99 ? 4.307 -4.725 -12.169 1.00 98.00 99 VAL A O 1
ATOM 776 N N . ARG A 1 100 ? 4.890 -3.059 -10.782 1.00 97.00 100 ARG A N 1
ATOM 777 C CA . ARG A 1 100 ? 6.333 -3.135 -11.074 1.00 97.00 100 ARG A CA 1
ATOM 778 C C . ARG A 1 100 ? 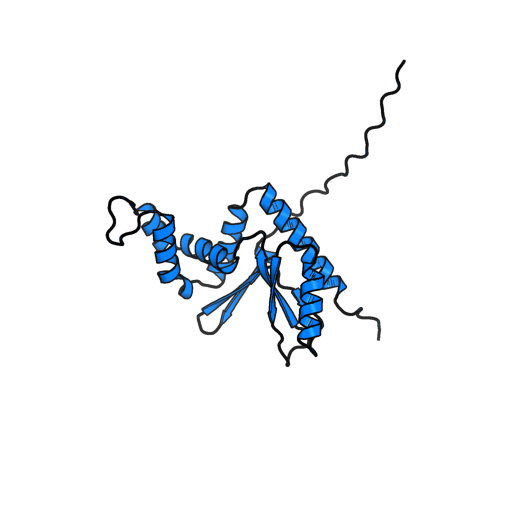6.912 -4.530 -10.823 1.00 97.00 100 ARG A C 1
ATOM 780 O O . ARG A 1 100 ? 7.887 -4.911 -11.464 1.00 97.00 100 ARG A O 1
ATOM 787 N N . GLY A 1 101 ? 6.335 -5.308 -9.908 1.00 95.25 101 GLY A N 1
ATOM 788 C CA . GLY A 1 101 ? 6.746 -6.686 -9.631 1.00 95.25 101 GLY A CA 1
ATOM 789 C C . GLY A 1 101 ? 6.324 -7.709 -10.695 1.00 95.25 101 GLY A C 1
ATOM 790 O O . GLY A 1 101 ? 6.910 -8.798 -10.760 1.00 95.25 101 GLY A O 1
ATOM 791 N N . LEU A 1 102 ? 5.344 -7.389 -11.546 1.00 96.69 102 LEU A N 1
ATOM 792 C CA . LEU A 1 102 ? 4.860 -8.295 -12.585 1.00 96.69 102 LEU A CA 1
ATOM 793 C C . LEU A 1 102 ? 5.959 -8.556 -13.618 1.00 96.69 102 LEU A C 1
ATOM 795 O O . LEU A 1 102 ? 6.662 -7.653 -14.069 1.00 96.69 102 LEU A O 1
ATOM 799 N N . LYS A 1 103 ? 6.127 -9.821 -14.018 1.00 95.69 103 LYS A N 1
ATOM 800 C CA . LYS A 1 103 ? 7.109 -10.205 -15.045 1.00 95.69 103 LYS A CA 1
ATOM 801 C C . LYS A 1 103 ? 6.991 -9.371 -16.340 1.00 95.69 103 LYS A C 1
ATOM 803 O O . LYS A 1 103 ? 8.008 -8.785 -16.703 1.00 95.69 103 LYS A O 1
ATOM 808 N N . PRO A 1 104 ? 5.817 -9.267 -16.998 1.00 95.81 104 PRO A N 1
ATOM 809 C CA . PRO A 1 104 ? 5.703 -8.498 -18.240 1.00 95.81 104 PRO A CA 1
ATOM 810 C C . PRO A 1 104 ? 6.030 -7.010 -18.056 1.00 95.81 104 PRO A C 1
ATOM 812 O O . PRO A 1 104 ? 6.639 -6.404 -18.930 1.00 95.81 104 PRO A O 1
ATOM 815 N N . VAL A 1 105 ? 5.687 -6.422 -16.907 1.00 96.94 105 VAL A N 1
ATOM 816 C CA . VAL A 1 105 ? 5.996 -5.018 -16.598 1.00 96.94 105 VAL A CA 1
ATOM 817 C C . VAL A 1 105 ? 7.497 -4.812 -16.417 1.00 96.94 105 VAL A C 1
ATOM 819 O O . VAL A 1 105 ? 8.054 -3.880 -16.985 1.00 96.94 105 VAL A O 1
ATOM 822 N N . ARG A 1 106 ? 8.187 -5.702 -15.692 1.00 96.19 106 ARG A N 1
ATOM 823 C CA . ARG A 1 106 ? 9.651 -5.625 -15.534 1.00 96.19 106 ARG A CA 1
ATOM 824 C C . ARG A 1 106 ? 10.383 -5.693 -16.866 1.00 96.19 106 ARG A C 1
ATOM 826 O O . ARG A 1 106 ? 11.356 -4.975 -17.057 1.00 96.19 106 ARG A O 1
ATOM 833 N N . GLU A 1 107 ? 9.922 -6.555 -17.767 1.00 96.94 107 GLU A N 1
ATOM 834 C CA . GLU A 1 107 ? 10.493 -6.690 -19.109 1.00 96.94 107 GLU A CA 1
ATOM 835 C C . GLU A 1 107 ? 10.287 -5.411 -19.932 1.00 96.94 107 GLU A C 1
ATOM 837 O O . GLU A 1 107 ? 11.243 -4.922 -20.530 1.00 96.94 107 GLU A O 1
ATOM 842 N N . LYS A 1 108 ? 9.084 -4.821 -19.888 1.00 96.56 108 LYS A N 1
ATOM 843 C CA . LYS A 1 108 ? 8.786 -3.535 -20.536 1.00 96.56 108 LYS A CA 1
ATOM 844 C C . LYS A 1 108 ? 9.636 -2.390 -19.978 1.00 96.56 108 LYS A C 1
ATOM 846 O O . LYS A 1 108 ? 10.270 -1.681 -20.747 1.00 96.56 108 LYS A O 1
ATOM 851 N N . LEU A 1 109 ? 9.704 -2.240 -18.654 1.00 96.12 109 LEU A N 1
ATOM 852 C CA . LEU A 1 109 ? 10.495 -1.188 -18.004 1.00 96.12 109 LEU A CA 1
ATOM 853 C C . LEU A 1 109 ? 11.994 -1.316 -18.302 1.00 96.12 109 LEU A C 1
ATOM 855 O O . LEU A 1 109 ? 12.665 -0.310 -18.494 1.00 96.12 109 LEU A O 1
ATOM 859 N N . ALA A 1 110 ? 12.528 -2.539 -18.356 1.00 95.94 110 ALA A N 1
ATOM 860 C CA . ALA A 1 110 ? 13.939 -2.767 -18.668 1.00 95.94 110 ALA A CA 1
ATOM 861 C C . ALA A 1 110 ? 14.296 -2.451 -20.131 1.00 95.94 110 ALA A C 1
ATOM 863 O O . ALA A 1 110 ? 15.459 -2.176 -20.422 1.00 95.94 110 ALA A O 1
ATOM 864 N N . ALA A 1 111 ? 13.319 -2.524 -21.037 1.00 96.00 111 ALA A N 1
ATOM 865 C CA . ALA A 1 111 ? 13.486 -2.234 -22.459 1.00 96.00 111 ALA A CA 1
ATOM 866 C C . ALA A 1 111 ? 13.116 -0.789 -22.838 1.00 96.00 111 ALA A C 1
ATOM 868 O O . ALA A 1 111 ? 13.341 -0.395 -23.979 1.00 96.00 111 ALA A O 1
ATOM 869 N N . PHE A 1 112 ? 12.535 -0.019 -21.917 1.00 97.25 112 PHE A N 1
ATOM 870 C CA . PHE A 1 112 ? 12.048 1.327 -22.191 1.00 97.25 112 PHE A CA 1
ATOM 871 C C . PHE A 1 112 ? 13.195 2.339 -22.318 1.00 97.25 112 PHE A C 1
ATOM 873 O O . PHE A 1 112 ? 14.036 2.453 -21.424 1.00 97.25 112 PHE A O 1
ATOM 880 N N . ASP A 1 113 ? 13.187 3.106 -23.411 1.00 95.56 113 ASP A N 1
ATOM 881 C CA . ASP A 1 113 ? 14.053 4.267 -23.621 1.00 95.56 113 ASP A CA 1
ATOM 882 C C . ASP A 1 113 ? 13.188 5.536 -23.753 1.00 95.56 113 ASP A C 1
ATOM 884 O O . ASP A 1 113 ? 12.466 5.688 -24.743 1.00 95.56 113 ASP A O 1
ATOM 888 N N . PRO A 1 114 ? 13.267 6.489 -22.803 1.00 95.44 114 PRO A N 1
ATOM 889 C CA . PRO A 1 114 ? 12.533 7.751 -22.897 1.00 95.44 114 PRO A CA 1
ATOM 890 C C . PRO A 1 114 ? 12.819 8.554 -24.177 1.00 95.44 114 PRO A C 1
ATOM 892 O O . PRO A 1 114 ? 12.022 9.398 -24.565 1.00 95.44 114 PRO A O 1
ATOM 895 N N . LYS A 1 115 ? 13.954 8.320 -24.850 1.00 95.12 115 LYS A N 1
ATOM 896 C CA . LYS A 1 115 ? 14.331 9.041 -26.078 1.00 95.12 115 LYS A CA 1
ATOM 897 C C . LYS A 1 115 ? 13.834 8.382 -27.361 1.00 95.12 115 LYS A C 1
ATOM 899 O O . LYS A 1 115 ? 13.896 9.020 -28.411 1.00 95.12 115 LYS A O 1
ATOM 904 N N . ASP A 1 116 ? 13.407 7.126 -27.287 1.00 94.25 116 ASP A N 1
ATOM 905 C CA . ASP A 1 116 ? 13.003 6.316 -28.435 1.00 94.25 116 ASP A CA 1
ATOM 906 C C . ASP A 1 116 ? 11.882 5.355 -28.015 1.00 94.25 116 ASP A C 1
ATOM 908 O O . ASP A 1 116 ? 12.095 4.163 -27.789 1.00 94.25 116 ASP A O 1
ATOM 912 N N . ASN A 1 117 ? 10.678 5.906 -27.840 1.00 94.38 117 ASN A N 1
ATOM 913 C CA . ASN A 1 117 ? 9.478 5.143 -27.511 1.00 94.38 117 ASN A CA 1
ATOM 914 C C . ASN A 1 117 ? 8.271 5.585 -28.348 1.00 94.38 117 ASN A C 1
ATOM 916 O O . ASN A 1 117 ? 8.174 6.724 -28.798 1.00 94.38 117 ASN A O 1
ATOM 920 N N . ASP A 1 118 ? 7.337 4.660 -28.549 1.00 92.44 118 ASP A N 1
ATOM 921 C CA . ASP A 1 118 ? 6.120 4.828 -29.347 1.00 92.44 118 ASP A CA 1
ATOM 922 C C . ASP A 1 118 ? 4.906 5.298 -28.530 1.00 92.44 118 ASP A C 1
ATOM 924 O O . ASP A 1 118 ? 3.859 5.613 -29.098 1.00 92.44 118 ASP A O 1
ATOM 928 N N . VAL A 1 119 ? 5.049 5.363 -27.205 1.00 92.94 119 VAL A N 1
ATOM 929 C CA . VAL A 1 119 ? 3.980 5.709 -26.256 1.00 92.94 119 VAL A CA 1
ATOM 930 C C . VAL A 1 119 ? 3.975 7.183 -25.842 1.00 92.94 119 VAL A C 1
ATOM 932 O O . VAL A 1 119 ? 3.011 7.629 -25.227 1.00 92.94 119 VAL A O 1
ATOM 935 N N . GLY A 1 120 ? 5.004 7.951 -26.214 1.00 92.94 120 GLY A N 1
ATOM 936 C CA . GLY A 1 120 ? 5.091 9.389 -25.953 1.00 92.94 120 GLY A CA 1
ATOM 937 C C . GLY A 1 120 ? 5.376 9.751 -24.495 1.00 92.94 120 GLY A C 1
ATOM 938 O O . GLY A 1 120 ? 4.955 10.817 -24.059 1.00 92.94 120 GLY A O 1
ATOM 939 N N . CYS A 1 121 ? 6.049 8.872 -23.750 1.00 95.75 121 CYS A N 1
ATOM 940 C CA . CYS A 1 121 ? 6.470 9.141 -22.374 1.00 95.75 121 CYS A CA 1
ATOM 941 C C . CYS A 1 121 ? 7.861 9.774 -22.350 1.00 95.75 121 CYS A C 1
ATOM 943 O O . CYS A 1 121 ? 8.792 9.250 -22.972 1.00 95.75 121 CYS A O 1
ATOM 945 N N . ASP A 1 122 ? 8.015 10.838 -21.567 1.00 95.94 122 ASP A N 1
ATOM 946 C CA . ASP A 1 122 ? 9.276 11.569 -21.415 1.00 95.94 122 ASP A CA 1
ATOM 947 C C . ASP A 1 122 ? 10.156 10.984 -20.296 1.00 95.94 122 ASP A C 1
ATOM 949 O O . ASP A 1 122 ? 11.345 11.307 -20.182 1.00 95.94 122 ASP A O 1
ATOM 953 N N . SER A 1 123 ? 9.596 10.101 -19.463 1.00 96.75 123 SER A N 1
ATOM 954 C CA . SER A 1 123 ? 10.285 9.499 -18.323 1.00 96.75 123 SER A CA 1
ATOM 955 C C . SER A 1 123 ? 9.852 8.058 -18.042 1.00 96.75 123 SER A C 1
ATOM 957 O O . SER A 1 123 ? 8.836 7.562 -18.534 1.00 96.75 123 SER A O 1
ATOM 959 N N . VAL A 1 124 ? 10.659 7.366 -17.231 1.00 94.56 124 VAL A N 1
ATOM 960 C CA . VAL A 1 124 ? 10.329 6.023 -16.729 1.00 94.56 124 VAL A CA 1
ATOM 961 C C . VAL A 1 124 ? 9.135 6.089 -15.778 1.00 94.56 124 VAL A C 1
ATOM 963 O O . VAL A 1 124 ? 8.352 5.144 -15.742 1.00 94.56 124 VAL A O 1
ATOM 966 N N . GLU A 1 125 ? 8.990 7.179 -15.015 1.00 93.50 125 GLU A N 1
ATOM 967 C CA . GLU A 1 125 ? 7.843 7.383 -14.130 1.00 93.50 125 GLU A CA 1
ATOM 968 C C . GLU A 1 125 ? 6.533 7.479 -14.921 1.00 93.50 125 GLU A C 1
ATOM 970 O O . GLU A 1 125 ? 5.621 6.704 -14.659 1.00 93.50 125 GLU A O 1
ATOM 975 N N . GLU A 1 126 ? 6.472 8.320 -15.956 1.00 95.25 126 GLU A N 1
ATOM 976 C CA . GLU A 1 126 ? 5.273 8.447 -16.799 1.00 95.25 126 GLU A CA 1
ATOM 977 C C . GLU A 1 126 ? 4.917 7.125 -17.485 1.00 95.25 126 GLU A C 1
ATOM 979 O O . GLU A 1 126 ? 3.748 6.744 -17.581 1.00 95.25 126 GLU A O 1
ATOM 984 N N . TYR A 1 127 ? 5.933 6.387 -17.940 1.00 96.94 127 TYR A N 1
ATOM 985 C CA . TYR A 1 127 ? 5.703 5.075 -18.527 1.00 96.94 127 TYR A CA 1
ATOM 986 C C . TYR A 1 127 ? 5.193 4.065 -17.495 1.00 96.94 127 TYR A C 1
ATOM 988 O O . TYR A 1 127 ? 4.328 3.246 -17.808 1.00 96.94 127 TYR A O 1
ATOM 996 N N . LEU A 1 128 ? 5.687 4.119 -16.255 1.00 95.19 128 LEU A N 1
ATOM 997 C CA . LEU A 1 128 ? 5.173 3.287 -15.174 1.00 95.19 128 LEU A CA 1
ATOM 998 C C . LEU A 1 128 ? 3.709 3.611 -14.870 1.00 95.19 128 LEU A C 1
ATOM 1000 O O . LEU A 1 128 ? 2.943 2.668 -14.705 1.00 95.19 128 LEU A O 1
ATOM 1004 N N . ASP A 1 129 ? 3.309 4.879 -14.861 1.00 95.00 129 ASP A N 1
ATOM 1005 C CA . ASP A 1 129 ? 1.916 5.275 -14.624 1.00 95.00 129 ASP A CA 1
ATOM 1006 C C . ASP A 1 129 ? 0.980 4.698 -15.697 1.00 95.00 129 ASP A C 1
ATOM 1008 O O . ASP A 1 129 ? -0.078 4.145 -15.380 1.00 95.00 129 ASP A O 1
ATOM 1012 N N . LEU A 1 130 ? 1.406 4.710 -16.968 1.00 96.25 130 LEU A N 1
ATOM 1013 C CA . LEU A 1 130 ? 0.677 4.029 -18.044 1.00 96.25 130 LEU A CA 1
ATOM 1014 C C . LEU A 1 130 ? 0.576 2.516 -17.813 1.00 96.25 130 LEU A C 1
ATOM 1016 O O . LEU A 1 130 ? -0.472 1.918 -18.061 1.00 96.25 130 LEU A O 1
ATOM 1020 N N . LEU A 1 131 ? 1.656 1.878 -17.354 1.00 96.81 131 LEU A N 1
ATOM 1021 C CA . LEU A 1 131 ? 1.649 0.445 -17.053 1.00 96.81 131 LEU A CA 1
ATOM 1022 C C . LEU A 1 131 ? 0.781 0.119 -15.835 1.00 96.81 131 LEU A C 1
ATOM 1024 O O . LEU A 1 131 ? 0.152 -0.936 -15.827 1.00 96.81 131 LEU A O 1
ATOM 1028 N N . VAL A 1 132 ? 0.718 1.002 -14.839 1.00 96.44 132 VAL A N 1
ATOM 1029 C CA . VAL A 1 132 ? -0.186 0.871 -13.692 1.00 96.44 132 VAL A CA 1
ATOM 1030 C C . VAL A 1 132 ? -1.631 0.906 -14.163 1.00 96.44 132 VAL A C 1
ATOM 1032 O O . VAL A 1 132 ? -2.348 -0.060 -13.925 1.00 96.44 132 VAL A O 1
ATOM 1035 N N . ALA A 1 133 ? -2.024 1.924 -14.929 1.00 95.25 133 ALA A N 1
ATOM 1036 C CA . ALA A 1 133 ? -3.383 2.037 -15.459 1.00 95.25 133 ALA A CA 1
ATOM 1037 C C . ALA A 1 133 ? -3.797 0.860 -16.367 1.00 95.25 133 ALA A C 1
ATOM 1039 O O . ALA A 1 133 ? -4.982 0.583 -16.530 1.00 95.25 133 ALA A O 1
ATOM 1040 N N . ALA A 1 134 ? -2.832 0.175 -16.990 1.00 96.06 134 ALA A N 1
ATOM 1041 C CA . ALA A 1 134 ? -3.093 -0.979 -17.847 1.00 96.06 134 ALA A CA 1
ATOM 1042 C C . ALA A 1 134 ? -3.206 -2.315 -17.089 1.00 96.06 134 ALA A C 1
ATOM 1044 O O . ALA A 1 134 ? -3.762 -3.262 -17.641 1.00 96.06 134 ALA A O 1
ATOM 1045 N N . HIS A 1 135 ? -2.641 -2.420 -15.881 1.00 95.44 135 HIS A N 1
ATOM 1046 C CA . HIS A 1 135 ? -2.450 -3.697 -15.180 1.00 95.44 135 HIS A CA 1
ATOM 1047 C C . HIS A 1 135 ? -2.978 -3.713 -13.734 1.00 95.44 135 HIS A C 1
ATOM 1049 O O . HIS A 1 135 ? -2.922 -4.760 -13.089 1.00 95.44 135 HIS A O 1
ATOM 1055 N N . ASP A 1 136 ? -3.487 -2.601 -13.203 1.00 90.75 136 ASP A N 1
ATOM 1056 C CA . ASP A 1 136 ? -4.013 -2.489 -11.833 1.00 90.75 136 ASP A CA 1
ATOM 1057 C C . ASP A 1 136 ? -5.121 -3.514 -11.524 1.00 90.75 136 ASP A C 1
ATOM 1059 O O . ASP A 1 136 ? -5.103 -4.171 -10.483 1.00 90.75 136 ASP A O 1
ATOM 1063 N N . THR A 1 137 ? -6.035 -3.726 -12.467 1.00 91.69 137 THR A N 1
ATOM 1064 C CA . THR A 1 137 ? -7.148 -4.681 -12.367 1.00 91.69 137 THR A CA 1
ATOM 1065 C C . THR A 1 137 ? -6.729 -6.145 -12.531 1.00 91.69 137 THR A C 1
ATOM 1067 O O . THR A 1 137 ? -7.521 -7.040 -12.245 1.00 91.69 137 THR A O 1
ATOM 1070 N N . GLU A 1 138 ? -5.491 -6.413 -12.961 1.00 94.31 138 GLU A N 1
ATOM 1071 C CA . GLU A 1 138 ? -4.945 -7.769 -13.126 1.00 94.31 138 GLU A CA 1
ATOM 1072 C C . GLU A 1 138 ? -4.218 -8.275 -11.869 1.00 94.31 138 GLU A C 1
ATOM 1074 O O . GLU A 1 138 ? -3.753 -9.419 -11.830 1.00 94.31 138 GLU A O 1
ATOM 1079 N N . LEU A 1 139 ? -4.078 -7.431 -10.843 1.00 97.06 139 LEU A N 1
ATOM 1080 C CA . LEU A 1 139 ? -3.361 -7.776 -9.622 1.00 97.06 139 LEU A CA 1
ATOM 1081 C C . LEU A 1 139 ? -4.134 -8.802 -8.789 1.00 97.06 139 LEU A C 1
ATOM 1083 O O . LEU A 1 139 ? -5.321 -8.642 -8.518 1.00 97.06 139 LEU A O 1
ATOM 1087 N N . SER A 1 140 ? -3.427 -9.821 -8.300 1.00 97.75 140 SER A N 1
ATOM 1088 C CA . SER A 1 140 ? -3.946 -10.737 -7.279 1.00 97.75 140 SER A CA 1
ATOM 1089 C C . SER A 1 140 ? -3.745 -10.188 -5.864 1.00 97.75 140 SER A C 1
ATOM 1091 O O . SER A 1 140 ? -2.908 -9.313 -5.607 1.00 97.75 140 SER A O 1
ATOM 1093 N N . ALA A 1 141 ? -4.420 -10.787 -4.881 1.00 97.56 141 ALA A N 1
ATOM 1094 C CA . ALA A 1 141 ? -4.183 -10.459 -3.471 1.00 97.56 141 ALA A CA 1
ATOM 1095 C C . ALA A 1 141 ? -2.731 -10.741 -3.030 1.00 97.56 141 ALA A C 1
ATOM 1097 O O . ALA A 1 141 ? -2.208 -10.086 -2.119 1.00 97.56 141 ALA A O 1
ATOM 1098 N N . ALA A 1 142 ? -2.061 -11.709 -3.666 1.00 97.56 142 ALA A N 1
ATOM 1099 C CA . ALA A 1 142 ? -0.650 -11.998 -3.423 1.00 97.56 142 ALA A CA 1
ATOM 1100 C C . ALA A 1 142 ? 0.270 -10.921 -4.021 1.00 97.56 142 ALA A C 1
ATOM 1102 O O . ALA A 1 142 ? 1.295 -10.593 -3.415 1.00 97.56 142 ALA A O 1
ATOM 1103 N N . ASP A 1 143 ? -0.104 -10.347 -5.167 1.00 98.12 143 ASP A N 1
ATOM 1104 C CA . ASP A 1 143 ? 0.633 -9.250 -5.796 1.00 98.12 143 ASP A CA 1
ATOM 1105 C C . ASP A 1 143 ? 0.589 -7.986 -4.945 1.00 98.12 143 ASP A C 1
ATOM 1107 O O . ASP A 1 143 ? 1.642 -7.410 -4.684 1.00 98.12 143 ASP A O 1
ATOM 1111 N N . LEU A 1 144 ? -0.585 -7.616 -4.427 1.00 98.06 144 LEU A N 1
ATOM 1112 C CA . LEU A 1 144 ? -0.740 -6.472 -3.521 1.00 98.06 144 LEU A CA 1
ATOM 1113 C C . LEU A 1 144 ? 0.083 -6.644 -2.241 1.00 98.06 144 LEU A C 1
ATOM 1115 O O . LEU A 1 144 ? 0.769 -5.727 -1.789 1.00 98.06 144 LEU A O 1
ATOM 1119 N N . LYS A 1 145 ? 0.080 -7.857 -1.675 1.00 97.75 145 LYS A N 1
ATOM 1120 C CA . LYS A 1 145 ? 0.866 -8.156 -0.473 1.00 97.75 145 LYS A CA 1
ATOM 1121 C C . LYS A 1 145 ? 2.369 -8.032 -0.731 1.00 97.75 145 LYS A C 1
ATOM 1123 O O . LYS A 1 145 ? 3.098 -7.506 0.110 1.00 97.75 145 LYS A O 1
ATOM 1128 N N . ARG A 1 146 ? 2.837 -8.498 -1.896 1.00 97.69 146 ARG A N 1
ATOM 1129 C CA . ARG A 1 146 ? 4.218 -8.281 -2.347 1.00 97.69 146 ARG A CA 1
ATOM 1130 C C . ARG A 1 146 ? 4.496 -6.789 -2.550 1.00 97.69 146 ARG A C 1
ATOM 1132 O O . ARG A 1 146 ? 5.506 -6.322 -2.039 1.00 97.69 146 ARG A O 1
ATOM 1139 N N . GLY A 1 147 ? 3.604 -6.062 -3.223 1.00 97.81 147 GLY A N 1
ATOM 1140 C CA . GLY A 1 147 ? 3.730 -4.626 -3.479 1.00 97.81 147 GLY A CA 1
ATOM 1141 C C . GLY A 1 147 ? 3.946 -3.829 -2.198 1.00 97.81 147 GLY A C 1
ATOM 1142 O O . GLY A 1 147 ? 4.907 -3.074 -2.104 1.00 97.81 147 GLY A O 1
ATOM 1143 N N . PHE A 1 148 ? 3.159 -4.100 -1.154 1.00 97.88 148 PHE A N 1
ATOM 1144 C CA . PHE A 1 148 ? 3.346 -3.468 0.154 1.00 97.88 148 PHE A CA 1
ATOM 1145 C C . PHE A 1 148 ? 4.714 -3.763 0.771 1.00 97.88 148 PHE A C 1
ATOM 1147 O O . PHE A 1 148 ? 5.373 -2.874 1.308 1.00 97.88 148 PHE A O 1
ATOM 1154 N N . ARG A 1 149 ? 5.177 -5.014 0.684 1.00 97.50 149 ARG A N 1
ATOM 1155 C CA . ARG A 1 149 ? 6.501 -5.390 1.186 1.00 97.50 149 ARG A CA 1
ATOM 1156 C C . ARG A 1 149 ? 7.612 -4.666 0.426 1.00 97.50 149 ARG A C 1
ATOM 1158 O O . ARG A 1 149 ? 8.571 -4.210 1.046 1.00 97.50 149 ARG A O 1
ATOM 1165 N N . ASP A 1 150 ? 7.490 -4.574 -0.891 1.00 97.44 150 ASP A N 1
ATOM 1166 C CA . ASP A 1 150 ? 8.469 -3.914 -1.751 1.00 97.44 150 ASP A CA 1
ATOM 1167 C C . ASP A 1 150 ? 8.488 -2.400 -1.510 1.00 97.44 150 ASP A C 1
ATOM 1169 O O . ASP A 1 150 ? 9.572 -1.830 -1.390 1.00 97.44 150 ASP A O 1
ATOM 1173 N N . TRP A 1 151 ? 7.321 -1.779 -1.318 1.00 97.25 151 TRP A N 1
ATOM 1174 C CA . TRP A 1 151 ? 7.190 -0.382 -0.902 1.00 97.25 151 TRP A CA 1
ATOM 1175 C C . TRP A 1 151 ? 7.883 -0.125 0.442 1.00 97.25 151 TRP A C 1
ATOM 1177 O O . TRP A 1 151 ? 8.807 0.684 0.520 1.00 97.25 151 TRP A O 1
ATOM 1187 N N . VAL A 1 152 ? 7.562 -0.901 1.488 1.00 96.38 152 VAL A N 1
ATOM 1188 C CA . VAL A 1 152 ? 8.237 -0.800 2.799 1.00 96.38 152 VAL A CA 1
ATOM 1189 C C . VAL A 1 152 ? 9.757 -0.955 2.669 1.00 96.38 152 VAL A C 1
ATOM 1191 O O . VAL A 1 152 ? 10.526 -0.288 3.371 1.00 96.38 152 VAL A O 1
ATOM 1194 N N . ASN A 1 153 ? 10.207 -1.859 1.796 1.00 95.19 153 ASN A N 1
ATOM 1195 C CA . ASN A 1 153 ? 11.626 -2.104 1.568 1.00 95.19 153 ASN A CA 1
ATOM 1196 C C . ASN A 1 153 ? 12.323 -0.956 0.827 1.00 95.19 153 ASN A C 1
ATOM 1198 O O . ASN A 1 153 ? 13.523 -0.768 1.043 1.00 95.19 153 ASN A O 1
ATOM 1202 N N . ALA A 1 154 ? 11.594 -0.201 0.004 1.00 95.69 154 ALA A N 1
ATOM 1203 C CA . ALA A 1 154 ? 12.084 0.988 -0.685 1.00 95.69 154 ALA A CA 1
ATOM 1204 C C . ALA A 1 154 ? 12.202 2.210 0.244 1.00 95.69 154 ALA A C 1
ATOM 1206 O O . ALA A 1 154 ? 13.034 3.083 -0.005 1.00 95.69 154 ALA A O 1
ATOM 1207 N N . LEU A 1 155 ? 11.440 2.250 1.346 1.00 95.12 155 LEU A N 1
ATOM 1208 C CA . LEU A 1 155 ? 11.568 3.302 2.358 1.00 95.12 155 LEU A CA 1
ATOM 1209 C C . LEU A 1 155 ? 12.969 3.313 2.981 1.00 95.12 155 LEU A C 1
ATOM 1211 O O . LEU A 1 155 ? 13.549 2.260 3.288 1.00 95.12 155 LEU A O 1
ATOM 1215 N N . SER A 1 156 ? 13.478 4.519 3.251 1.00 94.62 156 SER A N 1
ATOM 1216 C CA . SER A 1 156 ? 14.725 4.694 3.994 1.00 94.62 156 SER A CA 1
ATOM 1217 C C . SER A 1 156 ? 14.608 4.094 5.407 1.00 94.62 156 SER A C 1
ATOM 1219 O O . SER A 1 156 ? 13.505 4.017 5.960 1.00 94.62 156 SER A O 1
ATOM 1221 N N . PRO A 1 157 ? 15.722 3.679 6.040 1.00 93.25 157 PRO A N 1
ATOM 1222 C CA . PRO A 1 157 ? 15.678 3.088 7.379 1.00 93.25 157 PRO A CA 1
ATOM 1223 C C . PRO A 1 157 ? 15.007 3.980 8.433 1.00 93.25 157 PRO A C 1
ATOM 1225 O O . PRO A 1 157 ? 14.328 3.475 9.322 1.00 93.2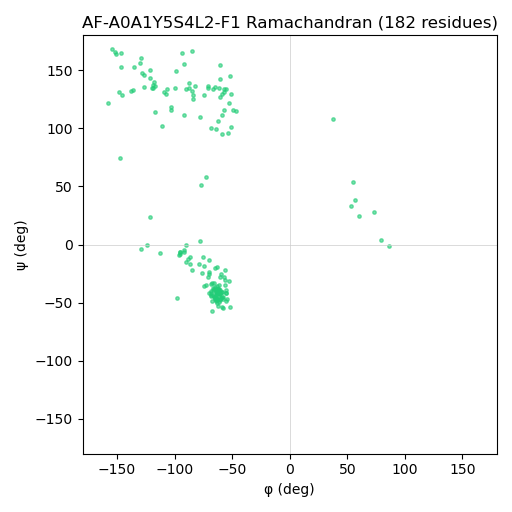5 157 PRO A O 1
ATOM 1228 N N . GLU A 1 158 ? 15.179 5.298 8.324 1.00 92.69 158 GLU A N 1
ATOM 1229 C CA . GLU A 1 158 ? 14.558 6.274 9.222 1.00 92.69 158 GLU A CA 1
ATOM 1230 C C . GLU A 1 158 ? 13.036 6.313 9.050 1.00 92.69 158 GLU A C 1
ATOM 1232 O O . GLU A 1 158 ? 12.303 6.179 10.028 1.00 92.69 158 GLU A O 1
ATOM 1237 N N . ILE A 1 159 ? 12.557 6.409 7.806 1.00 92.19 159 ILE A N 1
ATOM 1238 C CA . ILE A 1 159 ? 11.121 6.433 7.502 1.00 92.19 159 ILE A CA 1
ATOM 1239 C C . ILE A 1 159 ? 10.465 5.106 7.896 1.00 92.19 159 ILE A C 1
ATOM 1241 O O . ILE A 1 159 ? 9.413 5.100 8.530 1.00 92.19 159 ILE A O 1
ATOM 1245 N N . ARG A 1 160 ? 11.124 3.970 7.634 1.00 93.44 160 ARG A N 1
ATOM 1246 C CA . ARG A 1 160 ? 10.645 2.656 8.085 1.00 93.44 160 ARG A CA 1
ATOM 1247 C C . ARG A 1 160 ? 10.513 2.585 9.606 1.00 93.44 160 ARG A C 1
ATOM 1249 O O . ARG A 1 160 ? 9.526 2.057 10.106 1.00 93.44 160 ARG A O 1
ATOM 1256 N N . HIS A 1 161 ? 11.462 3.149 10.351 1.00 91.00 161 HIS A N 1
ATOM 1257 C CA . HIS A 1 161 ? 11.375 3.188 11.810 1.00 91.00 161 HIS A CA 1
ATOM 1258 C C . HIS A 1 161 ? 10.179 4.019 12.306 1.00 91.00 161 HIS A C 1
ATOM 1260 O O . HIS A 1 161 ? 9.513 3.635 13.271 1.00 91.00 161 HIS A O 1
ATOM 1266 N N . ILE A 1 162 ? 9.876 5.138 11.640 1.00 91.00 162 ILE A N 1
ATOM 1267 C CA . ILE A 1 162 ? 8.698 5.960 11.951 1.00 91.00 162 ILE A CA 1
ATOM 1268 C C . ILE A 1 162 ? 7.413 5.173 11.657 1.00 91.00 162 ILE A C 1
ATOM 1270 O O . ILE A 1 162 ? 6.543 5.112 12.526 1.00 91.00 162 ILE A O 1
ATOM 1274 N N . LEU A 1 163 ? 7.334 4.487 10.509 1.00 91.94 163 LEU A N 1
ATOM 1275 C CA . LEU A 1 163 ? 6.203 3.623 10.145 1.00 91.94 163 LEU A CA 1
ATOM 1276 C C . LEU A 1 163 ? 5.936 2.561 11.218 1.00 91.94 163 LEU A C 1
ATOM 1278 O O . LEU A 1 163 ? 4.808 2.384 11.675 1.00 91.94 163 LEU A O 1
ATOM 1282 N N . GLU A 1 164 ? 6.989 1.872 11.658 1.00 92.00 164 GLU A N 1
ATOM 1283 C CA . GLU A 1 164 ? 6.916 0.839 12.694 1.00 92.00 164 GLU A CA 1
ATOM 1284 C C . GLU A 1 164 ? 6.371 1.380 14.020 1.00 92.00 164 GLU A C 1
ATOM 1286 O O . GLU A 1 164 ? 5.495 0.770 14.646 1.00 92.00 164 GLU A O 1
ATOM 1291 N N . ARG A 1 165 ? 6.876 2.540 14.453 1.00 90.88 165 ARG A N 1
ATOM 1292 C CA . ARG A 1 165 ? 6.428 3.219 15.674 1.00 90.88 165 ARG A CA 1
ATOM 1293 C C . ARG A 1 165 ? 4.952 3.603 15.581 1.00 90.88 165 ARG A C 1
ATOM 1295 O O . ARG A 1 165 ? 4.205 3.411 16.546 1.00 90.88 165 ARG A O 1
ATOM 1302 N N . ASP A 1 166 ? 4.543 4.141 14.442 1.00 90.75 166 ASP A N 1
ATOM 1303 C CA . ASP A 1 166 ? 3.188 4.618 14.202 1.00 90.75 166 ASP A CA 1
ATOM 1304 C C . ASP A 1 166 ? 2.188 3.457 14.146 1.00 90.75 166 ASP A C 1
ATOM 1306 O O . ASP A 1 166 ? 1.168 3.502 14.837 1.00 90.75 166 ASP A O 1
ATOM 1310 N N . LEU A 1 167 ? 2.527 2.361 13.456 1.00 91.56 167 LEU A N 1
ATOM 1311 C CA . LEU A 1 167 ? 1.747 1.117 13.454 1.00 91.56 167 LEU A CA 1
ATOM 1312 C C . LEU A 1 167 ? 1.586 0.558 14.872 1.00 91.56 167 LEU A C 1
ATOM 1314 O O . LEU A 1 167 ? 0.480 0.218 15.298 1.00 91.56 167 LEU A O 1
ATOM 1318 N N . ALA A 1 168 ? 2.673 0.502 15.646 1.00 89.94 168 ALA A N 1
ATOM 1319 C CA . ALA A 1 168 ? 2.620 0.035 17.029 1.00 89.94 168 ALA A CA 1
ATOM 1320 C C . ALA A 1 168 ? 1.722 0.928 17.907 1.00 89.94 168 ALA A C 1
ATOM 1322 O O . ALA A 1 168 ? 0.964 0.425 18.743 1.00 89.94 168 ALA A O 1
ATOM 1323 N N . SER A 1 169 ? 1.783 2.251 17.719 1.00 87.75 169 SER A N 1
ATOM 1324 C CA . SER A 1 169 ? 0.919 3.210 18.416 1.00 87.75 169 SER A CA 1
ATOM 1325 C C . SER A 1 169 ? -0.552 3.016 18.041 1.00 87.75 169 SER A C 1
ATOM 1327 O O . SER A 1 169 ? -1.397 2.943 18.938 1.00 87.75 169 SER A O 1
ATOM 1329 N N . TRP A 1 170 ? -0.837 2.875 16.746 1.00 88.38 170 TRP A N 1
ATOM 1330 C CA . TRP A 1 170 ? -2.168 2.660 16.186 1.00 88.38 170 TRP A CA 1
ATOM 1331 C C . TRP A 1 170 ? -2.830 1.402 16.749 1.00 88.38 170 TRP A C 1
ATOM 1333 O O . TRP A 1 170 ? -3.892 1.486 17.371 1.00 88.38 170 TRP A O 1
ATOM 1343 N N . TYR A 1 171 ? -2.157 0.251 16.657 1.00 89.31 171 TYR A N 1
ATOM 1344 C CA . TYR A 1 171 ? -2.688 -1.011 17.176 1.00 89.31 171 TYR A CA 1
ATOM 1345 C C . TYR A 1 171 ? -2.928 -0.974 18.686 1.00 89.31 171 TYR A C 1
ATOM 1347 O O . TYR A 1 171 ? -3.966 -1.432 19.166 1.00 89.31 171 TYR A O 1
ATOM 1355 N N . ARG A 1 172 ? -1.999 -0.391 19.454 1.00 88.19 172 ARG A N 1
ATOM 1356 C CA . ARG A 1 172 ? -2.149 -0.266 20.910 1.00 88.19 172 ARG A CA 1
ATOM 1357 C C . ARG A 1 172 ? -3.352 0.599 21.286 1.00 88.19 172 ARG A C 1
ATOM 1359 O O . ARG A 1 172 ? -4.062 0.276 22.233 1.00 88.19 172 ARG A O 1
ATOM 1366 N N . ARG A 1 173 ? -3.579 1.710 20.580 1.00 83.75 173 ARG A N 1
ATOM 1367 C CA . ARG A 1 173 ? -4.705 2.615 20.865 1.00 83.75 173 ARG A CA 1
ATOM 1368 C C . ARG A 1 173 ? -6.037 1.989 20.499 1.00 83.75 173 ARG A C 1
ATOM 1370 O O . ARG A 1 173 ? -6.960 2.090 21.298 1.00 83.75 173 ARG A O 1
ATOM 1377 N N . ALA A 1 174 ? -6.109 1.309 19.358 1.00 83.62 174 ALA A N 1
ATOM 1378 C CA . ALA A 1 174 ? -7.305 0.581 18.955 1.00 83.62 174 ALA A CA 1
ATOM 1379 C C . ALA A 1 174 ? -7.673 -0.533 19.952 1.00 83.62 174 ALA A C 1
ATOM 1381 O O . ALA A 1 174 ? -8.842 -0.721 20.278 1.00 83.62 174 ALA A O 1
ATOM 1382 N N . ALA A 1 175 ? -6.678 -1.230 20.509 1.00 83.62 175 ALA A N 1
ATOM 1383 C CA . ALA A 1 175 ? -6.920 -2.212 21.565 1.00 83.62 175 ALA A CA 1
ATOM 1384 C C . ALA A 1 175 ? -7.497 -1.573 22.845 1.00 83.62 175 ALA A C 1
ATOM 1386 O O . ALA A 1 175 ? -8.354 -2.167 23.491 1.00 83.62 175 ALA A O 1
ATOM 1387 N N . ASN A 1 176 ? -7.069 -0.354 23.188 1.00 80.00 176 ASN A N 1
ATOM 1388 C CA . ASN A 1 176 ? -7.551 0.374 24.367 1.00 80.00 176 ASN A CA 1
ATOM 1389 C C . ASN A 1 176 ? -8.920 1.046 24.167 1.00 80.00 176 ASN A C 1
ATOM 1391 O O . ASN A 1 176 ? -9.537 1.457 25.147 1.00 80.00 176 ASN A O 1
ATOM 1395 N N . THR A 1 177 ? -9.383 1.212 22.926 1.00 69.62 177 THR A N 1
ATOM 1396 C CA . THR A 1 177 ? -10.735 1.709 22.634 1.00 69.62 177 THR A CA 1
ATOM 1397 C C . THR A 1 177 ? -11.778 0.598 22.593 1.00 69.62 177 THR A C 1
ATOM 1399 O O . THR A 1 177 ? -12.967 0.915 22.596 1.00 69.62 177 THR A O 1
ATOM 1402 N N . ALA A 1 178 ? -11.378 -0.679 22.598 1.00 63.00 178 ALA A N 1
ATOM 1403 C CA . ALA A 1 178 ? -12.298 -1.793 22.803 1.00 63.00 178 ALA A CA 1
ATOM 1404 C C . ALA A 1 178 ? -12.948 -1.677 24.199 1.00 63.00 178 ALA A C 1
ATOM 1406 O O . ALA A 1 178 ? -12.237 -1.400 25.166 1.00 63.00 178 ALA A O 1
ATOM 1407 N N . PRO A 1 179 ? -14.278 -1.862 24.342 1.00 56.72 179 PRO A N 1
ATOM 1408 C CA . PRO A 1 179 ? -14.916 -1.856 25.643 1.00 56.72 179 PRO A CA 1
ATOM 1409 C C . PRO A 1 179 ? -14.249 -2.930 26.486 1.00 56.72 179 PRO A C 1
ATOM 1411 O O . PRO A 1 179 ? -14.037 -4.054 26.018 1.00 56.72 179 PRO A O 1
ATOM 1414 N N . ASP A 1 180 ? -13.917 -2.555 27.717 1.00 52.16 180 ASP A N 1
ATOM 1415 C CA . ASP A 1 180 ? -13.476 -3.485 28.738 1.00 52.16 180 ASP A CA 1
ATOM 1416 C C . ASP A 1 180 ? -14.460 -4.658 28.713 1.00 52.16 180 ASP A C 1
ATOM 1418 O O . ASP A 1 180 ? -15.663 -4.473 28.938 1.00 52.16 180 ASP A O 1
ATOM 1422 N N . ARG A 1 181 ? -13.991 -5.856 28.343 1.00 48.78 181 ARG A N 1
ATOM 1423 C CA . ARG A 1 181 ? -14.788 -7.087 28.442 1.00 48.78 181 ARG A CA 1
ATOM 1424 C C . ARG A 1 181 ? -14.873 -7.449 29.926 1.00 48.78 181 ARG A C 1
ATOM 1426 O O . ARG A 1 181 ? -14.414 -8.500 30.359 1.00 48.78 181 ARG A O 1
ATOM 1433 N N . GLY A 1 182 ? -15.407 -6.524 30.716 1.00 43.72 182 GLY A N 1
ATOM 1434 C CA . GLY A 1 182 ? -15.655 -6.654 32.131 1.00 43.72 182 GLY A CA 1
ATOM 1435 C C . GLY A 1 182 ? -16.765 -7.667 32.335 1.00 43.72 182 GLY A C 1
ATOM 1436 O O . GLY A 1 182 ? -17.936 -7.355 32.140 1.00 43.72 182 GLY A O 1
ATOM 1437 N N . GLY A 1 183 ? -16.336 -8.880 32.678 1.00 49.88 183 GLY A N 1
ATOM 1438 C CA . GLY A 1 183 ? -17.002 -9.855 33.536 1.00 49.88 183 GLY A CA 1
ATOM 1439 C C . GLY A 1 183 ? -18.521 -9.973 33.434 1.00 49.88 183 GLY A C 1
ATOM 1440 O O . GLY A 1 183 ? -19.264 -9.178 34.010 1.00 49.88 183 GLY A O 1
ATOM 1441 N N . ARG A 1 184 ? -18.968 -11.081 32.849 1.00 39.47 184 ARG A N 1
ATOM 1442 C CA . ARG A 1 184 ? -20.097 -11.827 33.403 1.00 39.47 184 ARG A CA 1
ATOM 1443 C C . ARG A 1 184 ? -19.642 -13.235 33.726 1.00 39.47 184 ARG A C 1
ATOM 1445 O O . ARG A 1 184 ? -18.877 -13.783 32.903 1.00 39.47 184 ARG A O 1
#

Secondary structure (DSSP, 8-state):
-PPPP---------------GGGTEEEEEETTEEEEEEEEEEES--S-HHHHHHHHHHHHTTS-EEEEEE--TTSSSEEEEEEEETTEEHHHHHHHHHHHTSHHHHHHHHH--TTS-SS--SSHHHHHHHHHHHHGGG--HHHHHHHHHHHHHHS-HHHHHHHHHHHHHHHHHHHHHS------

Solvent-accessible surface area (backbone atoms only — not comparable to full-atom values): 10767 Å² total; per-residue (Å²): 138,85,81,81,79,81,76,75,84,75,76,74,76,72,86,71,79,72,85,56,60,76,78,41,45,51,57,43,72,56,98,82,39,47,45,73,40,34,59,67,40,66,38,64,49,54,88,43,71,72,57,33,51,50,50,51,48,62,36,36,70,88,38,68,50,47,68,48,72,53,81,44,86,89,42,88,45,16,42,36,26,49,46,25,46,81,88,41,52,48,62,62,49,23,49,48,37,20,44,56,66,35,67,73,46,43,55,49,62,73,69,61,42,55,92,69,63,93,84,78,39,82,37,73,64,57,45,45,52,54,51,34,78,73,40,62,78,74,40,46,31,67,38,46,56,47,4,43,43,51,42,57,66,69,44,53,75,67,59,42,51,50,50,54,53,39,52,54,49,35,56,54,40,36,61,68,63,39,74,79,86,74,76,133

Nearest PDB structures (foldseek):
  2crl-assembly1_A  TM=4.134E-01 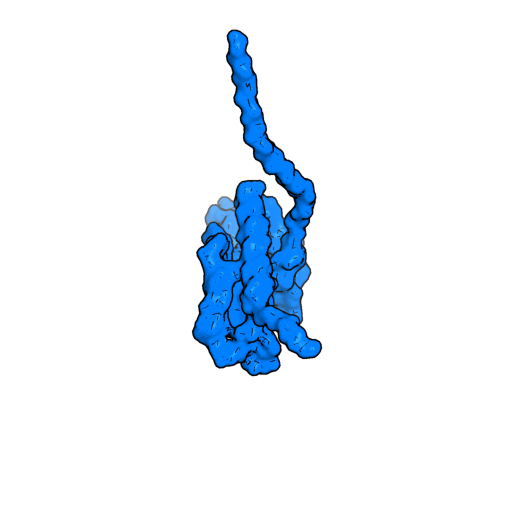 e=4.097E+00  Homo sapiens
  1qup-assembly1_B  TM=4.739E-01  e=8.080E+00  Saccharomyces cerevisiae
  4r77-assembly2_B  TM=1.810E-01  e=6.818E+00  Streptococcus pneumoniae

Organism: NCBI:txid745714

Foldseek 3Di:
DDDDDDDDPPPPPPDDPDDDLLVQKDWDDDPLFIDMFGLKFWFQDAPDPVVQVVLLCQLCVPFQFDKDWDHDNPDSTTMMGGQAGPPRRLLCQLLLLLLCPDPVNVVCLVPDDLVDDPPNHNDSVSVSVVSSVVCSRVGHSVSSSSSSVVSLVPDDPVVNVSVVVNSVSSHVSSVVNPPDPPDD

pLDDT: mean 82.1, std 18.41, range [36.22, 98.12]